Protein 3U55 (pdb70)

CATH classification: 3.30.200.20 (+1 more: 3.30.470.20)

Nearest PDB structures (foldseek):
  4o7n-assembly1_A  TM=1.002E+00  e=1.824E-44  Pyrococcus horikoshii OT3
  2yzl-assembly1_A  TM=9.821E-01  e=1.128E-28  Methanocaldococcus jannaschii
  3nua-assembly1_A  TM=9.705E-01  e=1.790E-28  Clostridium perfringens ATCC 13124
  3kre-assembly1_A  TM=9.666E-01  e=5.392E-27  Ehrlichia chaffeensis str. Arkansas
  2gqs-assembly1_B  TM=9.702E-01  e=1.614E-26  Escherichia coli

Structure (mmCIF, N/CA/C/O backbone):
data_3U55
#
_entry.id   3U55
#
_cell.length_a   44.100
_cell.length_b   155.390
_cell.length_c   78.350
_cell.angle_alpha   90.00
_cell.angle_beta   90.00
_cell.angle_gamma   90.0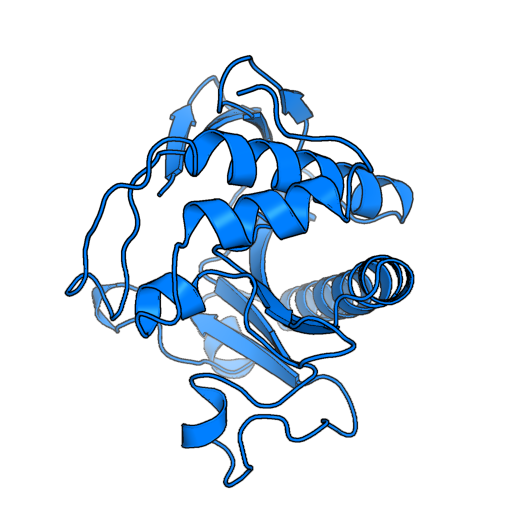0
#
_symmetry.space_group_name_H-M   'C 2 2 21'
#
loop_
_entity.id
_entity.type
_entity.pdbx_description
1 polymer 'Phosphoribosylaminoimidazole-succinocarboxamide synthase'
2 non-polymer 'SULFATE ION'
3 non-polymer 'ACETATE ION'
4 water water
#
loop_
_atom_site.group_PDB
_atom_site.id
_atom_site.type_symbol
_atom_site.label_atom_id
_atom_site.label_alt_id
_atom_site.label_comp_id
_atom_site.label_asym_id
_atom_site.label_entity_id
_atom_site.label_seq_id
_atom_site.pdbx_PDB_ins_code
_atom_site.Cartn_x
_atom_site.Cartn_y
_atom_site.Cartn_z
_atom_site.occupancy
_atom_site.B_iso_or_equiv
_atom_site.auth_seq_id
_atom_site.auth_comp_id
_atom_site.auth_asym_id
_atom_site.auth_atom_id
_atom_site.pdbx_PDB_model_num
ATOM 1 N N . ALA A 1 12 ? 1.961 -10.615 -4.568 1.00 40.83 12 ALA A N 1
ATOM 2 C CA . ALA A 1 12 ? 3.128 -11.431 -5.033 1.00 39.69 12 ALA A CA 1
ATOM 3 C C . ALA A 1 12 ? 2.734 -12.517 -6.039 1.00 38.70 12 ALA A C 1
ATOM 4 O O . ALA A 1 12 ? 3.540 -12.895 -6.898 1.00 37.54 12 ALA A O 1
ATOM 6 N N . LYS A 1 13 ? 1.505 -13.023 -5.918 1.00 37.67 13 LYS A N 1
ATOM 7 C CA . LYS A 1 13 ? 0.996 -14.090 -6.788 1.00 37.14 13 LYS A CA 1
ATOM 8 C C . LYS A 1 13 ? -0.477 -13.900 -7.151 1.00 37.66 13 LYS A C 1
ATOM 9 O O . LYS A 1 13 ? -1.256 -13.362 -6.362 1.00 38.00 13 LYS A O 1
ATOM 15 N N . LYS A 1 14 ? -0.845 -14.358 -8.346 1.00 38.21 14 LYS A N 1
ATOM 16 C CA . LYS A 1 14 ? -2.231 -14.328 -8.810 1.00 39.46 14 LYS A CA 1
ATOM 17 C C . LYS A 1 14 ? -2.694 -15.720 -9.251 1.00 39.77 14 LYS A C 1
ATOM 18 O O . LYS A 1 14 ? -1.944 -16.454 -9.897 1.00 38.77 14 LYS A O 1
ATOM 20 N N . MET A 1 15 ? -3.929 -16.074 -8.895 1.00 40.73 15 MET A N 1
ATOM 21 C CA . MET A 1 15 ? -4.513 -17.363 -9.274 1.00 41.72 15 MET A CA 1
ATOM 22 C C . MET A 1 15 ? -5.579 -17.173 -10.352 1.00 42.46 15 MET A C 1
ATOM 23 O O . MET A 1 15 ? -6.497 -16.365 -10.187 1.00 43.35 15 MET A O 1
ATOM 28 N N . ILE A 1 16 ? -5.445 -17.916 -11.449 1.00 43.41 16 ILE A N 1
ATOM 29 C CA . ILE A 1 16 ? -6.370 -17.826 -12.581 1.00 44.43 16 ILE A CA 1
ATOM 30 C C . ILE A 1 16 ? -6.971 -19.190 -12.936 1.00 44.60 16 ILE A C 1
ATOM 31 O O . ILE A 1 16 ? -6.265 -20.064 -13.440 1.00 44.07 16 ILE A O 1
ATOM 32 N N . PRO A 1 17 ? -8.285 -19.366 -12.688 1.00 45.75 17 PRO A N 1
ATOM 33 C CA . PRO A 1 17 ? -8.989 -20.635 -12.909 1.00 45.93 17 PRO A CA 1
ATOM 34 C C . PRO A 1 17 ? -9.010 -21.086 -14.368 1.00 46.56 17 PRO A C 1
ATOM 35 O O . PRO A 1 17 ? -9.294 -20.284 -15.266 1.00 47.17 17 PRO A O 1
ATOM 39 N N . ILE A 1 18 ? -8.698 -22.361 -14.593 1.00 46.05 18 ILE A N 1
ATOM 40 C CA . ILE A 1 18 ? -8.819 -22.978 -15.913 1.00 46.49 18 ILE A CA 1
ATOM 41 C C . ILE A 1 18 ? -10.076 -23.850 -15.943 1.00 47.00 18 ILE A C 1
ATOM 42 O O . ILE A 1 18 ? -10.961 -23.650 -16.781 1.00 47.73 18 ILE A O 1
ATOM 47 N N . ASP A 1 19 ? -10.141 -24.810 -15.021 1.00 46.24 19 ASP A N 1
ATOM 48 C CA . ASP A 1 19 ? -11.322 -25.657 -14.825 1.00 44.89 19 ASP A CA 1
ATOM 49 C C . ASP A 1 19 ? -11.354 -26.219 -13.402 1.00 44.28 19 ASP A C 1
ATOM 50 O O . ASP A 1 19 ? -10.742 -25.653 -12.485 1.00 43.52 19 ASP A O 1
ATOM 55 N N . ASP A 1 20 ? -12.065 -27.330 -13.225 1.00 42.92 20 ASP A N 1
ATOM 56 C CA . ASP A 1 20 ? -12.207 -27.965 -11.917 1.00 41.02 20 ASP A CA 1
ATOM 57 C C . ASP A 1 20 ? -10.952 -28.740 -11.499 1.00 40.01 20 ASP A C 1
ATOM 58 O O . ASP A 1 20 ? -10.788 -29.072 -10.323 1.00 40.15 20 ASP A O 1
ATOM 60 N N . ASP A 1 21 ? -10.075 -29.017 -12.462 1.00 37.08 21 ASP A N 1
ATOM 61 C CA . ASP A 1 21 ? -8.895 -29.848 -12.228 1.00 35.64 21 ASP A CA 1
ATOM 62 C C . ASP A 1 21 ? -7.623 -29.041 -11.990 1.00 33.48 21 ASP A C 1
ATOM 63 O O . ASP A 1 21 ? -6.723 -29.491 -11.277 1.00 30.90 21 ASP A O 1
ATOM 68 N N . LYS A 1 22 ? -7.548 -27.861 -12.600 1.00 31.55 22 LYS A N 1
ATOM 69 C CA . LYS A 1 22 ? -6.317 -27.078 -12.595 1.00 31.04 22 LYS A CA 1
ATOM 70 C C . LYS A 1 22 ? -6.551 -25.577 -12.688 1.00 30.32 22 LYS A C 1
ATOM 71 O O . LYS A 1 22 ? -7.644 -25.114 -13.026 1.00 30.67 22 LYS A O 1
ATOM 77 N N . LEU A 1 23 ? -5.508 -24.819 -12.371 1.00 28.90 23 LEU A N 1
ATOM 78 C CA . LEU A 1 23 ? -5.530 -23.372 -12.524 1.00 27.97 23 LEU A CA 1
ATOM 79 C C . LEU A 1 23 ? -4.124 -22.841 -12.785 1.00 26.47 23 LEU A C 1
ATOM 80 O O . LEU A 1 23 ? -3.146 -23.592 -12.754 1.00 25.64 23 LEU A O 1
ATOM 85 N N . ILE A 1 24 ? -4.040 -21.548 -13.067 1.00 27.36 24 ILE A N 1
ATOM 86 C CA . ILE A 1 24 ? -2.754 -20.897 -13.273 1.00 27.60 24 ILE A CA 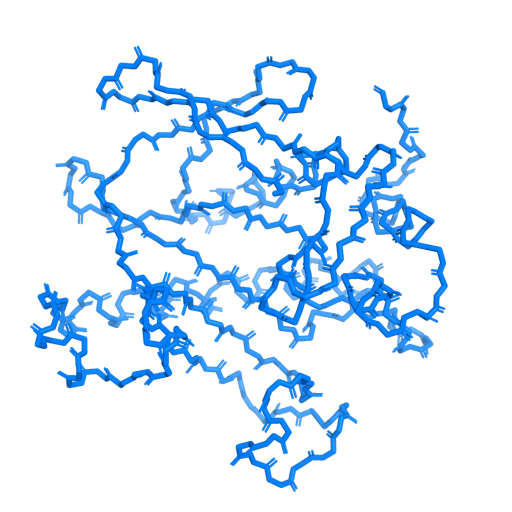1
ATOM 87 C C . ILE A 1 24 ? -2.322 -20.199 -11.995 1.00 26.27 24 ILE A C 1
ATOM 88 O O . ILE A 1 24 ? -3.084 -19.429 -11.409 1.00 28.60 24 ILE A O 1
ATOM 93 N N . MET A 1 25 ? -1.104 -20.489 -11.558 1.00 25.40 25 MET A N 1
ATOM 94 C CA . MET A 1 25 ? -0.479 -19.707 -10.505 1.00 25.37 25 MET A CA 1
ATOM 95 C C . MET A 1 25 ? 0.579 -18.819 -11.146 1.00 24.77 25 MET A C 1
ATOM 96 O O . MET A 1 25 ? 1.544 -19.315 -11.730 1.00 25.14 25 MET A O 1
ATOM 101 N N . GLU A 1 26 ? 0.380 -17.510 -11.030 1.00 25.62 26 GLU A N 1
ATOM 102 C CA . GLU A 1 26 ? 1.233 -16.522 -11.694 1.00 26.46 26 GLU A CA 1
ATOM 103 C C . GLU A 1 26 ? 2.004 -15.698 -10.670 1.00 24.52 26 GLU A C 1
ATOM 104 O O . GLU A 1 26 ? 1.414 -15.135 -9.758 1.00 24.88 26 GLU A O 1
ATOM 110 N N . PHE A 1 27 ? 3.325 -15.641 -10.830 1.00 23.80 27 PHE A N 1
ATOM 111 C CA . PHE A 1 27 ? 4.196 -14.922 -9.901 1.00 22.66 27 PHE A CA 1
ATOM 112 C C . PHE A 1 27 ? 4.431 -13.495 -10.397 1.00 23.33 27 PHE A C 1
ATOM 113 O O . PHE A 1 27 ? 4.791 -13.288 -11.555 1.00 22.10 27 PHE A O 1
ATOM 121 N N . LYS A 1 28 ? 4.236 -12.521 -9.513 1.00 23.42 28 LYS A N 1
ATOM 122 C CA . LYS A 1 28 ? 4.365 -11.108 -9.868 1.00 25.35 28 LYS A CA 1
ATOM 123 C C . LYS A 1 28 ? 5.624 -10.493 -9.261 1.00 26.09 28 LYS A C 1
ATOM 124 O O . LYS A 1 28 ? 6.277 -11.107 -8.415 1.00 25.75 28 LYS A O 1
ATOM 128 N N . ASP A 1 29 ? 5.961 -9.282 -9.698 1.00 26.62 29 ASP A N 1
ATOM 129 C CA . ASP A 1 29 ? 7.152 -8.585 -9.205 1.00 27.86 29 ASP A CA 1
ATOM 130 C C . ASP A 1 29 ? 6.904 -7.809 -7.910 1.00 26.46 29 ASP A C 1
ATOM 131 O O . ASP A 1 29 ? 7.843 -7.266 -7.320 1.00 26.23 29 ASP A O 1
ATOM 136 N N . ASP A 1 30 ? 5.646 -7.774 -7.472 1.00 26.37 30 ASP A N 1
ATOM 137 C CA . ASP A 1 30 ? 5.246 -7.073 -6.246 1.00 28.20 30 ASP A CA 1
ATOM 138 C C . ASP A 1 30 ? 5.789 -7.741 -4.990 1.00 28.40 30 ASP A C 1
ATOM 139 O O . ASP A 1 30 ? 5.796 -8.971 -4.880 1.00 27.47 30 ASP A O 1
ATOM 144 N N . ALA A 1 31 ? 6.231 -6.915 -4.045 1.00 27.97 31 ALA A N 1
ATOM 145 C CA . ALA A 1 31 ? 6.655 -7.387 -2.735 1.00 28.51 31 ALA A CA 1
ATOM 146 C C . ALA A 1 31 ? 5.935 -6.624 -1.632 1.00 28.19 31 ALA A C 1
ATOM 147 O O . ALA A 1 31 ? 5.801 -5.397 -1.695 1.00 28.24 31 ALA A O 1
ATOM 149 N N . THR A 1 32 ? 5.456 -7.363 -0.632 1.00 28.44 32 THR A N 1
ATOM 150 C CA A THR A 1 32 ? 4.790 -6.768 0.528 0.50 28.52 32 THR A CA 1
ATOM 151 C CA B THR A 1 32 ? 4.789 -6.768 0.518 0.50 28.53 32 THR A CA 1
ATOM 152 C C . THR A 1 32 ? 5.428 -7.276 1.808 1.00 29.39 32 THR A C 1
ATOM 153 O O . THR A 1 32 ? 5.884 -8.414 1.872 1.00 28.62 32 THR A O 1
ATOM 160 N N . ALA A 1 33 ? 5.460 -6.425 2.829 1.00 29.37 33 ALA A N 1
ATOM 161 C CA . ALA A 1 33 ? 5.996 -6.812 4.125 1.00 31.32 33 ALA A CA 1
ATOM 162 C C . ALA A 1 33 ? 5.244 -6.108 5.239 1.00 32.76 33 ALA A C 1
ATOM 163 O O . ALA A 1 33 ? 4.502 -5.155 4.991 1.00 32.26 33 ALA A O 1
ATOM 165 N N . PHE A 1 34 ? 5.443 -6.596 6.461 1.00 35.51 34 PHE A N 1
ATOM 166 C CA . PHE A 1 34 ? 4.868 -6.008 7.671 1.00 38.59 34 PHE A CA 1
ATOM 167 C C . PHE A 1 34 ? 3.373 -5.719 7.529 1.00 40.70 34 PHE A C 1
ATOM 168 O O . PHE A 1 34 ? 2.924 -4.584 7.718 1.00 41.92 34 PHE A O 1
ATOM 176 N N . ASP A 1 35 ? 2.624 -6.762 7.176 1.00 43.86 35 ASP A N 1
ATOM 177 C CA . ASP A 1 35 ? 1.166 -6.708 7.053 1.00 45.73 35 ASP A CA 1
ATOM 178 C C . ASP A 1 35 ? 0.689 -5.622 6.077 1.00 46.10 35 ASP A C 1
ATOM 179 O O . ASP A 1 35 ? -0.251 -4.876 6.371 1.00 47.41 35 ASP A O 1
ATOM 184 N N . GLY A 1 36 ? 1.353 -5.533 4.925 1.00 45.07 36 GLY A N 1
ATOM 185 C CA . GLY A 1 36 ? 0.941 -4.623 3.856 1.00 44.17 36 GLY A CA 1
ATOM 186 C C . GLY A 1 36 ? 1.482 -3.205 3.912 1.00 42.99 36 GLY A C 1
ATOM 187 O O . GLY A 1 36 ? 1.324 -2.442 2.954 1.00 43.41 36 GLY A O 1
ATOM 188 N N . THR A 1 37 ? 2.122 -2.847 5.023 1.00 41.43 37 THR A N 1
ATOM 189 C CA . THR A 1 37 ? 2.597 -1.475 5.229 1.00 39.69 37 THR A CA 1
ATOM 190 C C . THR A 1 37 ? 3.822 -1.121 4.382 1.00 37.99 37 THR A C 1
ATOM 191 O O . THR A 1 37 ? 4.020 0.047 4.035 1.00 39.47 37 THR A O 1
ATOM 195 N N . LYS A 1 38 ? 4.641 -2.123 4.061 1.00 34.93 38 LYS A N 1
ATOM 196 C CA . LYS A 1 38 ? 5.806 -1.922 3.199 1.00 31.75 38 LYS A CA 1
ATOM 197 C C . LYS A 1 38 ? 5.576 -2.562 1.833 1.00 30.14 38 LYS A C 1
ATOM 198 O O . LYS A 1 38 ? 5.282 -3.753 1.741 1.00 29.99 38 LYS A O 1
ATOM 204 N N . LYS A 1 39 ? 5.706 -1.762 0.777 1.00 28.93 39 LYS A N 1
ATOM 205 C CA . LYS A 1 39 ? 5.464 -2.227 -0.589 1.00 28.82 39 LYS A CA 1
ATOM 206 C C . LYS A 1 39 ? 6.543 -1.743 -1.546 1.00 28.36 39 LYS A C 1
ATOM 207 O O . LYS A 1 39 ? 7.047 -0.624 -1.418 1.00 29.53 39 LYS A O 1
ATOM 213 N N . ALA A 1 40 ? 6.886 -2.599 -2.504 1.00 26.70 40 ALA A N 1
ATOM 214 C CA . ALA A 1 40 ? 7.808 -2.261 -3.589 1.00 27.98 40 ALA A CA 1
ATOM 215 C C . ALA A 1 40 ? 7.672 -3.273 -4.725 1.00 27.31 40 ALA A C 1
ATOM 216 O O . ALA A 1 40 ? 7.120 -4.361 -4.535 1.00 29.13 40 ALA A O 1
ATOM 218 N N . ARG A 1 41 ? 8.168 -2.905 -5.902 1.00 27.78 41 ARG A N 1
ATOM 219 C CA . ARG A 1 41 ? 8.201 -3.805 -7.052 1.00 27.87 41 ARG A CA 1
ATOM 220 C C . ARG A 1 41 ? 9.641 -4.076 -7.459 1.00 28.08 41 ARG A C 1
ATOM 221 O O . ARG A 1 41 ? 10.436 -3.144 -7.615 1.00 27.36 41 ARG A O 1
ATOM 229 N N . PHE A 1 42 ? 9.973 -5.352 -7.635 1.00 26.25 42 PHE A N 1
ATOM 230 C CA . PHE A 1 42 ? 11.331 -5.747 -7.997 1.00 26.30 42 PHE A CA 1
ATOM 231 C C . PHE A 1 42 ? 11.335 -6.480 -9.328 1.00 26.35 42 PHE A C 1
ATOM 232 O O . PHE A 1 42 ? 10.828 -7.602 -9.430 1.00 23.12 42 PHE A O 1
ATOM 240 N N . LYS A 1 43 ? 11.907 -5.835 -10.345 1.00 26.42 43 LYS A N 1
ATOM 241 C CA . LYS A 1 43 ? 11.879 -6.358 -11.709 1.00 27.22 43 LYS A CA 1
ATOM 242 C C . LYS A 1 43 ? 12.608 -7.694 -11.809 1.00 25.77 43 LYS A C 1
ATOM 243 O O . LYS A 1 43 ? 13.814 -7.780 -11.554 1.00 24.52 43 LYS A O 1
ATOM 249 N N . GLY A 1 44 ? 11.858 -8.727 -12.176 1.00 25.16 44 GLY A N 1
ATOM 250 C CA . GLY A 1 44 ? 12.399 -10.074 -12.309 1.00 24.06 44 GLY A CA 1
ATOM 251 C C . GLY A 1 44 ? 12.148 -10.993 -11.123 1.00 22.61 44 GLY A C 1
ATOM 252 O O . GLY A 1 44 ? 12.446 -12.187 -11.199 1.00 22.48 44 GLY A O 1
ATOM 253 N N . LYS A 1 45 ? 11.607 -10.457 -10.028 1.00 23.03 45 LYS A N 1
ATOM 254 C CA . LYS A 1 45 ? 11.349 -11.275 -8.836 1.00 22.31 45 LYS A CA 1
ATOM 255 C C . LYS A 1 45 ? 10.363 -12.409 -9.131 1.00 22.13 45 LYS A C 1
ATOM 256 O O . LYS A 1 45 ? 10.564 -13.546 -8.693 1.00 20.89 45 LYS A O 1
ATOM 262 N N . GLY A 1 46 ? 9.306 -12.087 -9.873 1.00 20.69 46 GLY A N 1
ATOM 263 C CA . GLY A 1 46 ? 8.309 -13.078 -10.284 1.00 21.60 46 GLY A CA 1
ATOM 264 C C . GLY A 1 46 ? 8.928 -14.268 -10.990 1.00 22.44 46 GLY A C 1
ATOM 265 O O . GLY A 1 46 ? 8.637 -15.422 -10.652 1.00 23.02 46 GLY A O 1
ATOM 266 N N . TRP A 1 47 ? 9.795 -13.985 -11.962 1.00 21.41 47 TRP A N 1
ATOM 267 C CA . TRP A 1 47 ? 10.476 -15.026 -12.727 1.00 21.53 47 TRP A CA 1
ATOM 268 C C . TRP A 1 47 ? 11.317 -15.925 -11.827 1.00 21.23 47 TRP A C 1
ATOM 269 O O . TRP A 1 47 ? 11.220 -17.150 -11.905 1.00 20.22 47 TRP A O 1
ATOM 280 N N . LEU A 1 48 ? 12.121 -15.310 -10.963 1.00 20.65 48 LEU A N 1
ATOM 281 C CA . LEU A 1 48 ? 12.960 -16.050 -10.024 1.00 20.78 48 LEU A CA 1
ATOM 282 C C . LEU A 1 48 ? 12.150 -16.937 -9.081 1.00 19.98 48 LEU A C 1
ATOM 283 O O . LEU A 1 48 ? 12.457 -18.120 -8.930 1.00 20.87 48 LEU A O 1
ATOM 288 N N . ASN A 1 49 ? 11.117 -16.374 -8.461 1.00 20.29 49 ASN A N 1
ATOM 289 C CA . ASN A 1 49 ? 10.266 -17.148 -7.550 1.00 19.37 49 ASN A CA 1
ATOM 290 C C . ASN A 1 49 ? 9.542 -18.303 -8.247 1.00 20.11 49 ASN A C 1
ATOM 291 O O . ASN A 1 49 ? 9.429 -19.398 -7.682 1.00 20.28 49 ASN A O 1
ATOM 296 N N . ALA A 1 50 ? 9.079 -18.064 -9.475 1.00 20.04 50 ALA A N 1
ATOM 297 C CA . ALA A 1 50 ? 8.447 -19.112 -10.281 1.00 19.85 50 ALA A CA 1
ATOM 298 C C . ALA A 1 50 ? 9.427 -20.252 -10.575 1.00 20.33 50 ALA A C 1
ATOM 299 O O . ALA A 1 50 ? 9.108 -21.424 -10.343 1.00 17.02 50 ALA A O 1
ATOM 301 N N . GLN A 1 51 ? 10.615 -19.894 -11.065 1.00 19.35 51 GLN A N 1
ATOM 302 C CA . GLN A 1 51 ? 11.649 -20.862 -11.436 1.00 20.40 51 GLN A CA 1
ATOM 303 C C . GLN A 1 51 ? 12.120 -21.683 -10.238 1.00 19.25 51 GLN A C 1
ATOM 304 O O . GLN A 1 51 ? 12.265 -22.909 -10.329 1.00 17.73 51 GLN A O 1
ATOM 310 N N . LEU A 1 52 ? 12.357 -21.001 -9.122 1.00 17.31 52 LEU A N 1
ATOM 311 C CA . LEU A 1 52 ? 12.792 -21.676 -7.899 1.00 17.19 52 LEU A CA 1
ATOM 312 C C . LEU A 1 52 ? 11.706 -22.590 -7.314 1.00 15.62 52 LEU A C 1
ATOM 313 O O . LEU A 1 52 ? 12.010 -23.674 -6.805 1.00 17.23 52 LEU A O 1
ATOM 318 N N . SER A 1 53 ? 10.447 -22.170 -7.411 1.00 15.66 53 SER A N 1
ATOM 319 C CA . SER A 1 53 ? 9.333 -23.014 -6.972 1.00 16.12 53 SER A CA 1
ATOM 320 C C . SER A 1 53 ? 9.310 -24.318 -7.764 1.00 15.61 53 SER A C 1
ATOM 321 O O . SER A 1 53 ? 9.200 -25.399 -7.190 1.00 16.80 53 SER A O 1
ATOM 324 N N . VAL A 1 54 ? 9.432 -24.202 -9.085 1.00 15.90 54 VAL A N 1
ATOM 325 C CA . VAL A 1 54 ? 9.479 -25.363 -9.976 1.00 16.84 54 VAL A CA 1
ATOM 326 C C . VAL A 1 54 ? 10.604 -26.312 -9.571 1.00 16.89 54 VAL A C 1
ATOM 327 O O . VAL A 1 54 ? 10.381 -27.518 -9.426 1.00 17.42 54 VAL A O 1
ATOM 331 N N . ILE A 1 55 ? 11.801 -25.762 -9.371 1.00 16.72 55 ILE A N 1
ATOM 332 C CA . ILE A 1 55 ? 12.948 -26.560 -8.948 1.00 15.93 55 ILE A CA 1
ATOM 333 C C . ILE A 1 55 ? 12.641 -27.333 -7.654 1.00 15.83 55 ILE A C 1
ATOM 334 O O . ILE A 1 55 ? 12.852 -28.547 -7.583 1.00 13.72 55 ILE A O 1
ATOM 339 N N . PHE A 1 56 ? 12.142 -26.625 -6.640 1.00 14.79 56 PHE A N 1
ATOM 340 C CA . PHE A 1 56 ? 11.835 -27.253 -5.356 1.00 14.89 56 PHE A CA 1
ATOM 341 C C . PHE A 1 56 ? 10.699 -28.271 -5.446 1.00 14.88 56 PHE A C 1
ATOM 342 O O . PHE A 1 56 ? 10.812 -29.353 -4.877 1.00 15.25 56 PHE A O 1
ATOM 350 N N . PHE A 1 57 ? 9.618 -27.936 -6.153 1.00 16.23 57 PHE A N 1
ATOM 351 C CA . PHE A 1 57 ? 8.503 -28.884 -6.342 1.00 16.38 57 PHE A CA 1
ATOM 352 C C . PHE A 1 57 ? 8.961 -30.180 -7.000 1.00 17.35 57 PHE A C 1
ATOM 353 O O . PHE A 1 57 ? 8.569 -31.268 -6.571 1.00 15.45 57 PHE A O 1
ATOM 361 N N . LYS A 1 58 ? 9.777 -30.061 -8.047 1.00 15.52 58 LYS A N 1
ATOM 362 C CA . LYS A 1 58 ? 10.287 -31.238 -8.752 1.00 17.09 58 LYS A CA 1
ATOM 363 C C . LYS A 1 58 ? 11.143 -32.108 -7.836 1.00 17.03 58 LYS A C 1
ATOM 364 O O . LYS A 1 58 ? 10.996 -33.332 -7.827 1.00 15.75 58 LYS A O 1
ATOM 370 N N . LEU A 1 59 ? 12.007 -31.471 -7.043 1.00 16.58 59 LEU A N 1
ATOM 371 C CA . LEU A 1 59 ? 12.836 -32.187 -6.066 1.00 17.23 59 LEU A CA 1
ATOM 372 C C . LEU A 1 59 ? 11.989 -32.953 -5.037 1.00 16.87 59 LEU A C 1
ATOM 373 O O . LEU A 1 59 ? 12.245 -34.130 -4.755 1.00 16.18 59 LEU A O 1
ATOM 378 N N . LEU A 1 60 ? 10.977 -32.287 -4.487 1.00 16.03 60 LEU A N 1
ATOM 379 C CA . LEU A 1 60 ? 10.096 -32.913 -3.494 1.00 15.01 60 LEU A CA 1
ATOM 380 C C . LEU A 1 60 ? 9.291 -34.071 -4.082 1.00 15.28 60 LEU A C 1
ATOM 381 O O . LEU A 1 60 ? 9.117 -35.110 -3.435 1.00 15.62 60 LEU A O 1
ATOM 386 N N . GLU A 1 61 ? 8.828 -33.904 -5.317 1.00 16.50 61 GLU A N 1
ATOM 387 C CA . GLU A 1 61 ? 8.084 -34.963 -6.007 1.00 18.93 61 GLU A CA 1
ATOM 388 C C . GLU A 1 61 ? 8.938 -36.221 -6.186 1.00 19.71 61 GLU A C 1
ATOM 389 O O . GLU A 1 61 ? 8.445 -37.340 -6.022 1.00 20.99 61 GLU A O 1
ATOM 395 N N . GLU A 1 62 ? 10.217 -36.024 -6.501 1.00 20.36 62 GLU A N 1
ATOM 396 C CA . GLU A 1 62 ? 11.177 -37.124 -6.651 1.00 21.40 62 GLU A CA 1
ATOM 397 C C . GLU A 1 62 ? 11.362 -37.876 -5.338 1.00 22.19 62 GLU A C 1
ATOM 398 O O . GLU A 1 62 ? 11.657 -39.072 -5.333 1.00 22.70 62 GLU A O 1
ATOM 404 N N . HIS A 1 63 ? 11.182 -37.159 -4.231 1.00 20.62 63 HIS A N 1
ATOM 405 C CA . HIS A 1 63 ? 11.273 -37.733 -2.895 1.00 19.47 63 HIS A CA 1
ATOM 406 C C . HIS A 1 63 ? 9.914 -38.187 -2.344 1.00 19.41 63 HIS A C 1
ATOM 407 O O . HIS A 1 63 ? 9.785 -38.454 -1.151 1.00 19.20 63 HIS A O 1
ATOM 414 N N . GLY A 1 64 ? 8.906 -38.279 -3.210 1.00 18.15 64 GLY A N 1
ATOM 415 C CA . GLY A 1 64 ? 7.600 -38.819 -2.819 1.00 19.31 64 GLY A CA 1
ATOM 416 C C . GLY A 1 64 ? 6.636 -37.870 -2.118 1.00 19.39 64 GLY A C 1
ATOM 417 O O . GLY A 1 64 ? 5.650 -38.316 -1.521 1.00 19.80 64 GLY A O 1
ATOM 418 N N . ILE A 1 65 ? 6.908 -36.568 -2.193 1.00 16.81 65 ILE A N 1
ATOM 419 C CA . ILE A 1 65 ? 5.990 -35.553 -1.661 1.00 17.62 65 ILE A CA 1
ATOM 420 C C . ILE A 1 65 ? 4.977 -35.172 -2.730 1.00 16.33 65 ILE A C 1
ATOM 421 O O . ILE A 1 65 ? 5.361 -34.788 -3.836 1.00 16.98 65 ILE A O 1
ATOM 426 N N . LYS A 1 66 ? 3.688 -35.281 -2.406 1.00 17.22 66 LYS A N 1
ATOM 427 C CA . LYS A 1 66 ? 2.634 -34.824 -3.310 1.00 17.72 66 LYS A CA 1
ATOM 428 C C . LYS A 1 66 ? 2.542 -33.307 -3.301 1.00 16.77 66 LYS A C 1
ATOM 429 O O . LYS A 1 66 ? 2.326 -32.708 -2.250 1.00 16.91 66 LYS A O 1
ATOM 435 N N . THR A 1 67 ? 2.709 -32.692 -4.472 1.00 16.22 67 THR A N 1
ATOM 436 C CA . THR A 1 67 ? 2.596 -31.239 -4.604 1.00 16.47 67 THR A CA 1
ATOM 437 C C . THR A 1 67 ? 1.570 -30.880 -5.669 1.00 16.73 67 THR A C 1
ATOM 438 O O . THR A 1 67 ? 1.184 -31.729 -6.485 1.00 16.26 67 THR A O 1
ATOM 442 N N . HIS A 1 68 ? 1.141 -29.623 -5.672 1.00 15.05 68 HIS A N 1
ATOM 443 C CA . HIS A 1 68 ? 0.157 -29.171 -6.651 1.00 16.44 68 HIS A CA 1
ATOM 444 C C . HIS A 1 68 ? 0.761 -28.881 -8.036 1.00 18.84 68 HIS A C 1
ATOM 445 O O . HIS A 1 68 ? 0.038 -28.521 -8.962 1.00 19.87 68 HIS A O 1
ATOM 452 N N . PHE A 1 69 ? 2.074 -29.053 -8.174 1.00 19.28 69 PHE A N 1
ATOM 453 C CA . PHE A 1 69 ? 2.753 -28.734 -9.428 1.00 21.42 69 PHE A CA 1
ATOM 454 C C . PHE A 1 69 ? 2.366 -29.686 -10.564 1.00 21.10 69 PHE A C 1
ATOM 455 O O . PHE A 1 69 ? 2.512 -30.899 -10.437 1.00 21.97 69 PHE A O 1
ATOM 463 N N . ILE A 1 70 ? 1.882 -29.121 -11.665 1.00 22.46 70 ILE A N 1
ATOM 464 C CA . ILE A 1 70 ? 1.601 -29.898 -12.882 1.00 23.61 70 ILE A CA 1
ATOM 465 C C . ILE A 1 70 ? 2.608 -29.559 -13.991 1.00 24.12 70 ILE A C 1
ATOM 466 O O . ILE A 1 70 ? 3.268 -30.450 -14.529 1.00 23.63 70 ILE A O 1
ATOM 471 N N . GLY A 1 71 ? 2.727 -28.275 -14.317 1.00 25.37 71 GLY A N 1
ATOM 472 C CA . GLY A 1 71 ? 3.663 -27.836 -15.348 1.00 27.99 71 GLY A CA 1
ATOM 473 C C . GLY A 1 71 ? 3.853 -26.335 -15.438 1.00 29.07 71 GLY A C 1
ATOM 474 O O . GLY A 1 71 ? 3.226 -25.562 -14.702 1.00 28.44 71 GLY A O 1
ATOM 475 N N . VAL A 1 72 ? 4.735 -25.927 -16.349 1.00 30.18 72 VAL A N 1
ATOM 476 C CA . VAL A 1 72 ? 4.965 -24.510 -16.632 1.00 31.39 72 VAL A CA 1
ATOM 477 C C . VAL A 1 72 ? 4.114 -24.059 -17.812 1.00 32.06 72 VAL A C 1
ATOM 478 O O . VAL A 1 72 ? 3.878 -24.828 -18.746 1.00 32.89 72 VAL A O 1
ATOM 482 N N . ALA A 1 73 ? 3.648 -22.817 -17.751 1.00 32.61 73 ALA A N 1
ATOM 483 C CA . ALA A 1 73 ? 2.803 -22.249 -18.792 1.00 33.63 73 ALA A CA 1
ATOM 484 C C . ALA A 1 73 ? 3.443 -20.988 -19.366 1.00 34.00 73 ALA A C 1
ATOM 485 O O . ALA A 1 73 ? 2.745 -20.023 -19.692 1.00 34.25 73 ALA A O 1
ATOM 487 N N . GLY A 1 74 ? 4.772 -21.003 -19.469 1.00 34.52 74 GLY A N 1
ATOM 488 C CA . GLY A 1 74 ? 5.533 -19.882 -20.019 1.00 35.18 74 GLY A CA 1
ATOM 489 C C . GLY A 1 74 ? 5.540 -18.649 -19.135 1.00 35.42 74 GLY A C 1
ATOM 490 O O . GLY A 1 74 ? 4.613 -18.426 -18.350 1.00 36.36 74 GLY A O 1
ATOM 491 N N . GLY A 1 75 ? 6.590 -17.842 -19.267 1.00 34.60 75 GLY A N 1
ATOM 492 C CA . GLY A 1 75 ? 6.755 -16.647 -18.441 1.00 32.19 75 GLY A CA 1
ATOM 493 C C . GLY A 1 75 ? 6.876 -16.991 -16.967 1.00 29.29 75 GLY A C 1
ATOM 494 O O . GLY A 1 75 ? 7.698 -17.824 -16.587 1.00 28.88 75 GLY A O 1
ATOM 495 N N . ASN A 1 76 ? 6.049 -16.345 -16.147 1.00 27.08 76 ASN A N 1
ATOM 496 C CA . ASN A 1 76 ? 6.040 -16.553 -14.699 1.00 26.28 76 ASN A CA 1
ATOM 497 C C . ASN A 1 76 ? 4.823 -17.354 -14.244 1.00 25.88 76 ASN A C 1
ATOM 498 O O . ASN A 1 76 ? 4.357 -17.189 -13.112 1.00 26.90 76 ASN A O 1
ATOM 503 N N . ARG A 1 77 ? 4.319 -18.212 -15.126 1.00 25.44 77 ARG A N 1
ATOM 504 C CA A ARG A 1 77 ? 3.078 -18.954 -14.895 0.50 25.28 77 ARG A CA 1
ATOM 505 C CA B ARG A 1 77 ? 3.094 -18.947 -14.850 0.50 25.52 77 ARG A CA 1
ATOM 506 C C . ARG A 1 77 ? 3.333 -20.440 -14.678 1.00 25.02 77 ARG A C 1
ATOM 507 O O . ARG A 1 77 ? 4.065 -21.073 -15.454 1.00 24.96 77 ARG A O 1
ATOM 522 N N . LEU A 1 78 ? 2.727 -20.989 -13.627 1.00 24.36 78 LEU A N 1
ATOM 523 C CA . LEU A 1 78 ? 2.738 -22.421 -13.374 1.00 23.64 78 LEU A CA 1
ATOM 524 C C . LEU A 1 78 ? 1.313 -22.938 -13.502 1.00 22.79 78 LEU A C 1
ATOM 525 O O . LEU A 1 78 ? 0.362 -22.242 -13.153 1.00 25.08 78 LEU A O 1
ATOM 530 N N . ILE A 1 79 ? 1.174 -24.154 -14.017 1.00 22.65 79 ILE A N 1
ATOM 531 C CA . ILE A 1 79 ? -0.101 -24.855 -13.982 1.00 21.04 79 ILE A CA 1
ATOM 532 C C . ILE A 1 79 ? -0.081 -25.742 -12.747 1.00 19.05 79 ILE A C 1
ATOM 533 O O . ILE A 1 79 ? 0.847 -26.525 -12.556 1.00 18.63 79 ILE A O 1
ATOM 538 N N . VAL A 1 80 ? -1.105 -25.582 -11.915 1.00 19.86 80 VAL A N 1
ATOM 539 C CA . VAL A 1 80 ? -1.196 -26.258 -10.627 1.00 18.62 80 VAL A CA 1
ATOM 540 C C . VAL A 1 80 ? -2.554 -26.943 -10.478 1.00 18.86 80 VAL A C 1
ATOM 541 O O . VAL A 1 80 ? -3.542 -26.530 -11.092 1.00 17.99 80 VAL A O 1
ATOM 545 N N . GLU A 1 81 ? -2.577 -28.005 -9.679 1.00 19.00 81 GLU A N 1
ATOM 546 C CA . GLU A 1 81 ? -3.787 -28.760 -9.380 1.00 18.54 81 GLU A CA 1
ATOM 547 C C . GLU A 1 81 ? -4.719 -27.936 -8.489 1.00 18.85 81 GLU A C 1
ATOM 548 O O . GLU A 1 81 ? -4.266 -27.302 -7.531 1.00 17.21 81 GLU A O 1
ATOM 554 N N . LYS A 1 82 ? -6.012 -27.927 -8.812 1.00 17.67 82 LYS A N 1
ATOM 555 C CA . LYS A 1 82 ? -7.018 -27.334 -7.927 1.00 19.23 82 LYS A CA 1
ATOM 556 C C . LYS A 1 82 ? -7.206 -28.202 -6.680 1.00 18.24 82 LYS A C 1
ATOM 557 O O . LYS A 1 82 ? -7.300 -29.427 -6.777 1.00 17.71 82 LYS A O 1
ATOM 563 N N . LEU A 1 83 ? -7.239 -27.557 -5.516 1.00 17.59 83 LEU A N 1
ATOM 564 C CA . LEU A 1 83 ? -7.388 -28.254 -4.233 1.00 17.76 83 LEU A CA 1
ATOM 565 C C . LEU A 1 83 ? -8.401 -27.549 -3.351 1.00 17.11 83 LEU A C 1
ATOM 566 O O . LEU A 1 83 ? -8.648 -26.357 -3.514 1.00 18.51 83 LEU A O 1
ATOM 571 N N . ASP A 1 84 ? -8.989 -28.295 -2.420 1.00 18.49 84 ASP A N 1
ATOM 572 C CA . ASP A 1 84 ? -9.719 -27.708 -1.310 1.00 17.52 84 ASP A CA 1
ATOM 573 C C . ASP A 1 84 ? -8.666 -27.302 -0.284 1.00 17.00 84 ASP A C 1
ATOM 574 O O . ASP A 1 84 ? -8.090 -28.154 0.396 1.00 13.12 84 ASP A O 1
ATOM 579 N N . MET A 1 85 ? -8.407 -26.002 -0.199 1.00 15.51 85 MET A N 1
ATOM 580 C CA . MET A 1 85 ? -7.288 -25.498 0.590 1.00 14.49 85 MET A CA 1
ATOM 581 C C . MET A 1 85 ? -7.572 -25.494 2.081 1.00 13.70 85 MET A C 1
ATOM 582 O O . MET A 1 85 ? -8.663 -25.134 2.513 1.00 12.76 85 MET A O 1
ATOM 587 N N . TYR A 1 86 ? -6.582 -25.896 2.874 1.00 12.51 86 TYR A N 1
ATOM 588 C CA . TYR A 1 86 ? -6.649 -25.684 4.320 1.00 11.68 86 TYR A CA 1
ATOM 589 C C . TYR A 1 86 ? -6.353 -24.216 4.614 1.00 13.09 86 TYR A C 1
ATOM 590 O O . TYR A 1 86 ? -5.451 -23.636 3.997 1.00 12.53 86 TYR A O 1
ATOM 599 N N . PRO A 1 87 ? -7.087 -23.618 5.574 1.00 13.34 87 PRO A N 1
ATOM 600 C CA . PRO A 1 87 ? -6.836 -22.231 5.958 1.00 13.57 87 PRO A CA 1
ATOM 601 C C . PRO A 1 87 ? -5.633 -22.142 6.906 1.00 13.17 87 PRO A C 1
ATOM 602 O O . PRO A 1 87 ? -5.744 -21.579 7.994 1.00 14.23 87 PRO A O 1
ATOM 606 N N . LEU A 1 88 ? -4.501 -22.704 6.481 1.00 11.71 88 LEU A N 1
ATOM 607 C CA . LEU A 1 88 ? -3.305 -22.780 7.321 1.00 11.83 88 LEU A CA 1
ATOM 608 C C . LEU A 1 88 ? -2.067 -22.247 6.634 1.00 11.12 88 LEU A C 1
ATOM 609 O O . LEU A 1 88 ? -1.909 -22.381 5.422 1.00 11.41 88 LEU A O 1
ATOM 614 N N . GLU A 1 89 ? -1.186 -21.651 7.435 1.00 11.01 89 GLU A N 1
ATOM 615 C CA . GLU A 1 89 ? 0.206 -21.478 7.058 1.00 12.18 89 GLU A CA 1
ATOM 616 C C . GLU A 1 89 ? 1.020 -22.334 8.027 1.00 12.15 89 GLU A C 1
ATOM 617 O O . GLU A 1 89 ? 0.867 -22.218 9.240 1.00 12.61 89 GLU A O 1
ATOM 623 N N . VAL A 1 90 ? 1.841 -23.222 7.479 1.00 10.25 90 VAL A N 1
ATOM 624 C CA . VAL A 1 90 ? 2.604 -24.172 8.290 1.00 9.68 90 VAL A CA 1
ATOM 625 C C . VAL A 1 90 ? 4.061 -23.755 8.218 1.00 9.97 90 VAL A C 1
ATOM 626 O O . VAL A 1 90 ? 4.665 -23.763 7.145 1.00 13.11 90 VAL A O 1
ATOM 630 N N . VAL A 1 91 ? 4.612 -23.366 9.361 1.00 10.58 91 VAL A N 1
ATOM 631 C CA . VAL A 1 91 ? 5.977 -22.852 9.401 1.00 10.58 91 VAL A CA 1
ATOM 632 C C . VAL A 1 91 ? 6.914 -23.864 10.083 1.00 11.53 91 VAL A C 1
ATOM 633 O O . VAL A 1 91 ? 6.658 -24.285 11.211 1.00 12.79 91 VAL A O 1
ATOM 637 N N . VAL A 1 92 ? 7.985 -24.251 9.394 1.00 10.26 92 VAL A N 1
ATOM 638 C CA . VAL A 1 92 ? 9.006 -25.128 9.977 1.00 9.99 92 VAL A CA 1
ATOM 639 C C . VAL A 1 92 ? 10.255 -24.294 10.231 1.00 9.33 92 VAL A C 1
ATOM 640 O O . VAL A 1 92 ? 10.682 -23.558 9.357 1.00 10.13 92 VAL A O 1
ATOM 644 N N . ARG A 1 93 ? 10.835 -24.415 11.424 1.00 11.86 93 ARG A N 1
ATOM 645 C CA . ARG A 1 93 ? 11.975 -23.574 11.810 1.00 11.09 93 ARG A CA 1
ATOM 646 C C . ARG A 1 93 ? 13.127 -24.434 12.350 1.00 11.52 93 ARG A C 1
ATOM 647 O O . ARG A 1 93 ? 12.935 -25.262 13.246 1.00 9.58 93 ARG A O 1
ATOM 655 N N . ASN A 1 94 ? 14.313 -24.226 11.775 1.00 11.15 94 ASN A N 1
ATOM 656 C CA . ASN A 1 94 ? 15.543 -24.922 12.158 1.00 11.14 94 ASN A CA 1
ATOM 657 C C . ASN A 1 94 ? 16.482 -24.020 12.956 1.00 13.04 94 ASN A C 1
ATOM 658 O O . ASN A 1 94 ? 17.237 -24.485 13.827 1.00 12.38 94 ASN A O 1
ATOM 663 N N . VAL A 1 95 ? 16.434 -22.732 12.634 1.00 11.52 95 VAL A N 1
ATOM 664 C CA . VAL A 1 95 ? 17.276 -21.715 13.251 1.00 13.34 95 VAL A CA 1
ATOM 665 C C . VAL A 1 95 ? 16.357 -20.593 13.715 1.00 14.18 95 VAL A C 1
ATOM 666 O O . VAL A 1 95 ? 15.371 -20.280 13.034 1.00 13.27 95 VAL A O 1
ATOM 670 N N . VAL A 1 96 ? 16.654 -20.002 14.874 1.00 13.94 96 VAL A N 1
ATOM 671 C CA . VAL A 1 96 ? 15.816 -18.918 15.412 1.00 15.08 96 VAL A CA 1
ATOM 672 C C . VAL A 1 96 ? 15.943 -17.643 14.566 1.00 15.41 96 VAL A C 1
ATOM 673 O O . VAL A 1 96 ? 17.045 -17.141 14.312 1.00 15.45 96 VAL A O 1
ATOM 677 N N . ALA A 1 97 ? 14.792 -17.145 14.120 1.00 15.85 97 ALA A N 1
ATOM 678 C CA . ALA A 1 97 ? 14.702 -15.924 13.326 1.00 15.20 97 ALA A CA 1
ATOM 679 C C . ALA A 1 97 ? 13.256 -15.452 13.358 1.00 15.41 97 ALA A C 1
ATOM 680 O O . ALA A 1 97 ? 12.373 -16.185 13.805 1.00 14.30 97 ALA A O 1
ATOM 682 N N . GLY A 1 98 ? 13.022 -14.225 12.896 1.00 18.11 98 GLY A N 1
ATOM 683 C CA . GLY A 1 98 ? 11.670 -13.690 12.745 1.00 17.76 98 GLY A CA 1
ATOM 684 C C . GLY A 1 98 ? 10.838 -13.681 14.012 1.00 18.39 98 GLY A C 1
ATOM 685 O O . GLY A 1 98 ? 11.335 -13.336 15.089 1.00 19.12 98 GLY A O 1
ATOM 686 N N . SER A 1 99 ? 9.572 -14.083 13.879 1.00 18.62 99 SER A N 1
ATOM 687 C CA . SER A 1 99 ? 8.596 -14.005 14.978 1.00 18.31 99 SER A CA 1
ATOM 688 C C . SER A 1 99 ? 8.919 -14.922 16.160 1.00 16.71 99 SER A C 1
ATOM 689 O O . SER A 1 99 ? 8.440 -14.698 17.269 1.00 16.47 99 SER A O 1
ATOM 692 N N . LEU A 1 100 ? 9.731 -15.950 15.927 1.00 15.02 100 LEU A N 1
ATOM 693 C CA . LEU A 1 100 ? 10.085 -16.883 16.997 1.00 15.17 100 LEU A CA 1
ATOM 694 C C . LEU A 1 100 ? 10.802 -16.184 18.154 1.00 15.54 100 LEU A C 1
ATOM 695 O O . LEU A 1 100 ? 10.655 -16.583 19.312 1.00 16.42 100 LEU A O 1
ATOM 700 N N . LYS A 1 101 ? 11.568 -15.142 17.833 1.00 16.09 101 LYS A N 1
ATOM 701 C CA . LYS A 1 101 ? 12.282 -14.347 18.841 1.00 18.40 101 LYS A CA 1
ATOM 702 C C . LYS A 1 101 ? 11.348 -13.668 19.844 1.00 20.18 101 LYS A C 1
ATOM 703 O O . LYS A 1 101 ? 11.780 -13.270 20.923 1.00 21.48 101 LYS A O 1
ATOM 709 N N . LYS A 1 102 ? 10.075 -13.529 19.476 1.00 20.22 102 LYS A N 1
ATOM 710 C CA . LYS A 1 102 ? 9.070 -12.933 20.351 1.00 22.63 102 LYS A CA 1
ATOM 711 C C . LYS A 1 102 ? 8.270 -13.999 21.103 1.00 22.44 102 LYS A C 1
ATOM 712 O O . LYS A 1 102 ? 7.384 -13.682 21.898 1.00 24.75 102 LYS A O 1
ATOM 716 N N . ARG A 1 103 ? 8.593 -15.265 20.862 1.00 21.41 103 ARG A N 1
ATOM 717 C CA . ARG A 1 103 ? 7.895 -16.360 21.515 1.00 20.76 103 ARG A CA 1
ATOM 718 C C . ARG A 1 103 ? 8.787 -17.139 22.477 1.00 20.36 103 ARG A C 1
ATOM 719 O O . ARG A 1 103 ? 8.326 -17.575 23.530 1.00 21.84 103 ARG A O 1
ATOM 727 N N . LEU A 1 104 ? 10.054 -17.310 22.097 1.00 19.13 104 LEU A N 1
ATOM 728 C CA . LEU A 1 104 ? 11.069 -17.954 22.926 1.00 17.99 104 LEU A CA 1
ATOM 729 C C . LEU A 1 104 ? 12.252 -16.997 23.086 1.00 19.74 104 LEU A C 1
ATOM 730 O O . LEU A 1 104 ? 12.659 -16.363 22.111 1.00 19.26 104 LEU A O 1
ATOM 735 N N . PRO A 1 105 ? 12.813 -16.901 24.309 1.00 20.40 105 PRO A N 1
ATOM 736 C CA . PRO A 1 105 ? 13.846 -15.899 24.579 1.00 21.61 105 PRO A CA 1
ATOM 737 C C . PRO A 1 105 ? 15.200 -16.367 24.047 1.00 21.49 105 PRO A C 1
ATOM 738 O O . PRO A 1 105 ? 16.148 -16.573 24.814 1.00 22.03 105 PRO A O 1
ATOM 742 N N . LEU A 1 106 ? 15.275 -16.539 22.734 1.00 20.57 106 LEU A N 1
ATOM 743 C CA . LEU A 1 106 ? 16.473 -17.074 22.107 1.00 19.66 106 LEU A CA 1
ATOM 744 C C . LEU A 1 106 ? 16.980 -16.097 21.067 1.00 18.61 106 LEU A C 1
ATOM 745 O O . LEU A 1 106 ? 16.183 -15.407 20.433 1.00 19.24 106 LEU A O 1
ATOM 750 N N . PRO A 1 107 ? 18.312 -16.030 20.881 1.00 18.86 107 PRO A N 1
ATOM 751 C CA . PRO A 1 107 ? 18.829 -15.056 19.921 1.00 18.08 107 PRO A CA 1
ATOM 752 C C . PRO A 1 107 ? 18.667 -15.489 18.469 1.00 17.69 107 PRO A C 1
ATOM 753 O O . PRO A 1 107 ? 18.658 -16.682 18.176 1.00 15.50 107 PRO A O 1
ATOM 757 N N . GLU A 1 108 ? 18.543 -14.511 17.573 1.00 18.11 108 GLU A N 1
ATOM 758 C CA . GLU A 1 108 ? 18.642 -14.751 16.135 1.00 19.69 108 GLU A CA 1
ATOM 759 C C . GLU A 1 108 ? 19.878 -15.605 15.849 1.00 19.49 108 GLU A C 1
ATOM 760 O O . GLU A 1 108 ? 20.983 -15.278 16.297 1.00 19.34 108 GLU A O 1
ATOM 766 N N . GLY A 1 109 ? 19.701 -16.702 15.119 1.00 16.07 109 GLY A N 1
ATOM 767 C CA . GLY A 1 109 ? 20.833 -17.578 14.816 1.00 15.97 109 GLY A CA 1
ATOM 768 C C . GLY A 1 109 ? 20.967 -18.775 15.738 1.00 15.35 109 GLY A C 1
ATOM 769 O O . GLY A 1 109 ? 21.769 -19.672 15.475 1.00 15.29 109 GLY A O 1
ATOM 770 N N . TYR A 1 110 ? 20.200 -18.791 16.825 1.00 13.87 110 TYR A N 1
ATOM 771 C CA . TYR A 1 110 ? 20.196 -19.939 17.737 1.00 15.40 110 TYR A CA 1
ATOM 772 C C . TYR A 1 110 ? 19.805 -21.193 16.961 1.00 16.43 110 TYR A C 1
ATOM 773 O O . TYR A 1 110 ? 18.800 -21.206 16.240 1.00 13.68 110 TYR A O 1
ATOM 782 N N . GLU A 1 111 ? 20.634 -22.225 17.095 1.00 17.71 111 GLU A N 1
ATOM 783 C CA . GLU A 1 111 ? 20.410 -23.520 16.462 1.00 19.02 111 GLU A CA 1
ATOM 784 C C . GLU A 1 111 ? 19.453 -24.340 17.308 1.00 18.11 111 GLU A C 1
ATOM 785 O O . GLU A 1 111 ? 19.764 -24.690 18.450 1.00 18.54 111 GLU A O 1
ATOM 791 N N . LEU A 1 112 ? 18.281 -24.643 16.752 1.00 17.58 112 LEU A N 1
ATOM 792 C CA . LEU A 1 112 ? 17.293 -25.435 17.471 1.00 17.43 112 LEU A CA 1
ATOM 793 C C . LEU A 1 112 ? 17.731 -26.903 17.617 1.00 18.55 112 LEU A C 1
ATOM 794 O O . LEU A 1 112 ? 18.302 -27.472 16.685 1.00 20.27 112 LEU A O 1
ATOM 799 N N . PRO A 1 113 ? 17.476 -27.512 18.795 1.00 19.46 113 PRO A N 1
ATOM 800 C CA . PRO A 1 113 ? 17.863 -28.912 19.020 1.00 20.37 113 PRO A CA 1
ATOM 801 C C . PRO A 1 113 ? 17.085 -29.876 18.116 1.00 21.46 113 PRO A C 1
ATOM 802 O O . PRO A 1 113 ? 17.562 -30.973 17.821 1.00 21.80 113 PRO A O 1
ATOM 806 N N . GLU A 1 114 ? 15.897 -29.447 17.689 1.00 18.78 114 GLU A N 1
ATOM 807 C CA . GLU A 1 114 ? 15.099 -30.139 16.684 1.00 18.08 114 GLU A CA 1
ATOM 808 C C . GLU A 1 114 ? 14.145 -29.125 16.045 1.00 16.61 114 GLU A C 1
ATOM 809 O O . GLU A 1 114 ? 13.894 -28.064 16.625 1.00 17.25 114 GLU A O 1
ATOM 815 N N . PRO A 1 115 ? 13.616 -29.437 14.849 1.00 15.83 115 PRO A N 1
ATOM 816 C CA . PRO A 1 115 ? 12.759 -28.453 14.182 1.00 14.43 115 PRO A CA 1
ATOM 817 C C . PRO A 1 115 ? 11.500 -28.099 14.986 1.00 14.46 115 PRO A C 1
ATOM 818 O O . PRO A 1 115 ? 10.936 -28.955 15.676 1.00 14.83 115 PRO A O 1
ATOM 822 N N . ILE A 1 116 ? 11.085 -26.835 14.904 1.00 13.64 116 ILE A N 1
ATOM 823 C CA . ILE A 1 116 ? 9.798 -26.391 15.454 1.00 10.88 116 ILE A CA 1
ATOM 824 C C . ILE A 1 116 ? 8.789 -26.309 14.302 1.00 10.05 116 ILE A C 1
ATOM 825 O O . ILE A 1 116 ? 9.119 -25.825 13.223 1.00 9.58 116 ILE A O 1
ATOM 830 N N . VAL A 1 117 ? 7.572 -26.791 14.525 1.00 8.78 117 VAL A N 1
ATOM 831 C CA . VAL A 1 117 ? 6.494 -26.610 13.536 1.00 9.57 117 VAL A CA 1
ATOM 832 C C . VAL A 1 117 ? 5.415 -25.753 14.179 1.00 9.63 117 VAL A C 1
ATOM 833 O O . VAL A 1 117 ? 4.977 -26.034 15.300 1.00 9.38 117 VAL A O 1
ATOM 837 N N . GLU A 1 118 ? 5.020 -24.690 13.480 1.00 10.52 118 GLU A N 1
ATOM 838 C CA . GLU A 1 118 ? 3.985 -23.785 13.962 1.00 10.52 118 GLU A CA 1
ATOM 839 C C . GLU A 1 118 ? 2.846 -23.755 12.965 1.00 10.12 118 GLU A C 1
ATOM 840 O O . GLU A 1 118 ? 3.070 -23.754 11.749 1.00 10.45 118 GLU A O 1
ATOM 846 N N . LEU A 1 119 ? 1.624 -23.750 13.486 1.00 8.92 119 LEU A N 1
ATOM 847 C CA . LEU A 1 119 ? 0.435 -23.626 12.641 1.00 8.75 119 LEU A CA 1
ATOM 848 C C . LEU A 1 119 ? -0.153 -22.238 12.812 1.00 10.85 119 LEU A C 1
ATOM 849 O O . LEU A 1 119 ? -0.307 -21.762 13.939 1.00 11.22 119 LEU A O 1
ATOM 854 N N . TYR A 1 120 ? -0.474 -21.599 11.690 1.00 11.31 120 TYR A N 1
ATOM 855 C CA . TYR A 1 120 ? -1.117 -20.290 11.689 1.00 11.61 120 TYR A CA 1
ATOM 856 C C . TYR A 1 120 ? -2.433 -20.379 10.948 1.00 9.83 120 TYR A C 1
ATOM 857 O O . TYR A 1 120 ? -2.523 -20.982 9.882 1.00 11.49 120 TYR A O 1
ATOM 866 N N . TYR A 1 121 ? -3.457 -19.803 11.551 1.00 10.00 121 TYR A N 1
ATOM 867 C CA . TYR A 1 121 ? -4.781 -19.765 10.946 1.00 11.65 121 TYR A CA 1
ATOM 868 C C . TYR A 1 121 ? -4.850 -18.616 9.939 1.00 13.44 121 TYR A C 1
ATOM 869 O O . TYR A 1 121 ? -4.693 -17.457 10.312 1.00 15.29 121 TYR A O 1
ATOM 878 N N . LYS A 1 122 ? -5.075 -18.939 8.665 1.00 15.44 122 LYS A N 1
ATOM 879 C CA . LYS A 1 122 ? -5.176 -17.910 7.624 1.00 17.95 122 LYS A CA 1
ATOM 880 C C . LYS A 1 122 ? -6.500 -17.167 7.755 1.00 18.30 122 LYS A C 1
ATOM 881 O O . LYS A 1 122 ? -7.562 -17.714 7.459 1.00 19.87 122 LYS A O 1
ATOM 887 N N . ASN A 1 123 ? -6.421 -15.929 8.232 1.00 19.39 123 ASN A N 1
ATOM 888 C CA . ASN A 1 123 ? -7.590 -15.093 8.500 1.00 20.35 123 ASN A CA 1
ATOM 889 C C . ASN A 1 123 ? -7.121 -13.653 8.614 1.00 21.14 123 ASN A C 1
ATOM 890 O O . ASN A 1 123 ? -6.494 -13.287 9.600 1.00 19.49 123 ASN A O 1
ATOM 895 N N . ASP A 1 124 ? -7.422 -12.842 7.598 1.00 25.05 124 ASP A N 1
ATOM 896 C CA . ASP A 1 124 ? -6.939 -11.456 7.533 1.00 27.10 124 ASP A CA 1
ATOM 897 C C . ASP A 1 124 ? -7.437 -10.597 8.692 1.00 27.08 124 ASP A C 1
ATOM 898 O O . ASP A 1 124 ? -6.671 -9.809 9.260 1.00 27.21 124 ASP A O 1
ATOM 903 N N . GLU A 1 125 ? -8.714 -10.763 9.035 1.00 26.52 125 GLU A N 1
ATOM 904 C CA . GLU A 1 125 ? -9.357 -10.015 10.115 1.00 26.47 125 GLU A CA 1
ATOM 905 C C . GLU A 1 125 ? -8.702 -10.255 11.474 1.00 25.58 125 GLU A C 1
ATOM 906 O O . GLU A 1 125 ? -8.644 -9.349 12.308 1.00 24.08 125 GLU A O 1
ATOM 909 N N . LEU A 1 126 ? -8.195 -11.471 11.681 1.00 24.07 126 LEU A N 1
ATOM 910 C CA . LEU A 1 126 ? -7.550 -11.832 12.945 1.00 22.34 126 LEU A CA 1
ATOM 911 C C . LEU A 1 126 ? -6.018 -11.751 12.863 1.00 21.33 126 LEU A C 1
ATOM 912 O O . LEU A 1 126 ? -5.321 -12.037 13.840 1.00 18.51 126 LEU A O 1
ATOM 917 N N . HIS A 1 127 ? -5.524 -11.324 11.699 1.00 20.55 127 HIS A N 1
ATOM 918 C CA . HIS A 1 127 ? -4.094 -11.165 11.416 1.00 21.13 127 HIS A CA 1
ATOM 919 C C . HIS A 1 127 ? -3.302 -12.476 11.565 1.00 17.01 127 HIS A C 1
ATOM 920 O O . HIS A 1 127 ? -2.222 -12.498 12.152 1.00 16.98 127 HIS A O 1
ATOM 927 N N . ASP A 1 128 ? -3.861 -13.555 11.019 1.00 16.55 128 ASP A N 1
ATOM 928 C CA . ASP A 1 128 ? -3.199 -14.872 10.949 1.00 15.38 128 ASP A CA 1
ATOM 929 C C . ASP A 1 128 ? -2.608 -15.351 12.288 1.00 14.01 128 ASP A C 1
ATOM 930 O O . ASP A 1 128 ? -1.398 -15.563 12.389 1.00 14.07 128 ASP A O 1
ATOM 935 N N . PRO A 1 129 ? -3.464 -15.552 13.306 1.00 14.18 129 PRO A N 1
ATOM 936 C CA . PRO A 1 129 ? -2.940 -15.908 14.623 1.00 12.83 129 PRO A CA 1
ATOM 937 C C . PRO A 1 129 ? -2.401 -17.334 14.642 1.00 12.92 129 PRO A C 1
ATOM 938 O O . PRO A 1 129 ? -2.842 -18.174 13.836 1.00 10.61 129 PRO A O 1
ATOM 942 N N . MET A 1 130 ? -1.453 -17.601 15.543 1.00 11.36 130 MET A N 1
ATOM 943 C CA . MET A 1 130 ? -0.974 -18.965 15.733 1.00 10.65 130 MET A CA 1
ATOM 944 C C . MET A 1 130 ? -2.083 -19.773 16.383 1.00 10.49 130 MET A C 1
ATOM 945 O O . MET A 1 130 ? -2.852 -19.252 17.201 1.00 8.42 130 MET A O 1
ATOM 950 N N . ILE A 1 131 ? -2.175 -21.042 16.007 1.00 10.48 131 ILE A N 1
ATOM 951 C CA . ILE A 1 131 ? -3.172 -21.931 16.589 1.00 9.82 131 ILE A CA 1
ATOM 952 C C . ILE A 1 131 ? -2.526 -23.258 16.975 1.00 10.42 131 ILE A C 1
ATOM 953 O O . ILE A 1 131 ? -1.420 -23.568 16.534 1.00 11.23 131 ILE A O 1
ATOM 958 N N . ASN A 1 132 ? -3.219 -24.030 17.806 1.00 10.26 132 ASN A N 1
ATOM 959 C CA . ASN A 1 132 ? -2.765 -25.381 18.134 1.00 11.20 132 ASN A CA 1
ATOM 960 C C . ASN A 1 132 ? -3.732 -26.433 17.559 1.00 12.91 132 ASN A C 1
ATOM 961 O O . ASN A 1 132 ? -4.654 -26.084 16.804 1.00 12.05 132 ASN A O 1
ATOM 966 N N . TYR A 1 133 ? -3.529 -27.703 17.912 1.00 11.05 133 TYR A N 1
ATOM 967 C CA . TYR A 1 133 ? -4.335 -28.799 17.351 1.00 11.32 133 TYR A CA 1
ATOM 968 C C . TYR A 1 133 ? -5.806 -28.711 17.742 1.00 11.20 133 TYR A C 1
ATOM 969 O O . TYR A 1 133 ? -6.671 -29.140 16.980 1.00 10.06 133 TYR A O 1
ATOM 978 N N . TYR A 1 134 ? -6.079 -28.167 18.928 1.00 10.31 134 TYR A N 1
ATOM 979 C CA . TYR A 1 134 ? -7.454 -28.021 19.410 1.00 12.22 134 TYR A CA 1
ATOM 980 C C . TYR A 1 134 ? -8.189 -26.949 18.616 1.00 11.44 134 TYR A C 1
ATOM 981 O O . TYR A 1 134 ? -9.351 -27.146 18.256 1.00 12.31 134 TYR A O 1
ATOM 990 N N . HIS A 1 135 ? -7.528 -25.821 18.345 1.00 9.98 135 HIS A N 1
ATOM 991 C CA . HIS A 1 135 ? -8.169 -24.781 17.522 1.00 10.00 135 HIS A CA 1
ATOM 992 C C . HIS A 1 135 ? -8.444 -25.341 16.128 1.00 10.83 135 HIS A C 1
ATOM 993 O O . HIS A 1 135 ? -9.504 -25.074 15.546 1.00 11.83 135 HIS A O 1
ATOM 1000 N N . ALA A 1 136 ? -7.483 -26.101 15.589 1.00 10.30 136 ALA A N 1
ATOM 1001 C CA . ALA A 1 136 ? -7.605 -26.659 14.234 1.00 10.74 136 ALA A CA 1
ATOM 1002 C C . ALA A 1 136 ? -8.834 -27.563 14.114 1.00 10.41 136 ALA A C 1
ATOM 1003 O O . ALA A 1 136 ? -9.540 -27.532 13.096 1.00 10.66 136 ALA A O 1
ATOM 1005 N N . LYS A 1 137 ? -9.067 -28.373 15.147 1.00 9.76 137 LYS A N 1
ATOM 1006 C CA . LYS A 1 137 ? -10.227 -29.267 15.201 1.00 10.35 137 LYS A CA 1
ATOM 1007 C C . LYS A 1 137 ? -11.531 -28.475 15.157 1.00 12.44 137 LYS A C 1
ATOM 1008 O O . LYS A 1 137 ? -12.474 -28.867 14.464 1.00 10.99 137 LYS A O 1
ATOM 1014 N N . VAL A 1 138 ? -11.574 -27.356 15.880 1.00 12.35 138 VAL A N 1
ATOM 1015 C CA . VAL A 1 138 ? -12.730 -26.450 15.836 1.00 14.56 138 VAL A CA 1
ATOM 1016 C C . VAL A 1 138 ? -12.935 -25.848 14.440 1.00 15.69 138 VAL A C 1
ATOM 1017 O O . VAL A 1 138 ? -14.076 -25.639 14.002 1.00 14.01 138 VAL A O 1
ATOM 1021 N N . LEU A 1 139 ? -11.836 -25.616 13.730 1.00 13.57 139 LEU A N 1
ATOM 1022 C CA . LEU A 1 139 ? -11.892 -25.149 12.345 1.00 14.72 139 LEU A CA 1
ATOM 1023 C C . LEU A 1 139 ? -12.236 -26.249 11.324 1.00 14.33 139 LEU A C 1
ATOM 1024 O O . LEU A 1 139 ? -12.318 -25.982 10.125 1.00 15.26 139 LEU A O 1
ATOM 1029 N N . GLY A 1 140 ? -12.411 -27.481 11.792 1.00 13.48 140 GLY A N 1
ATOM 1030 C CA . GLY A 1 140 ? -12.824 -28.588 10.921 1.00 14.41 140 GLY A CA 1
ATOM 1031 C C . GLY A 1 140 ? -11.686 -29.456 10.416 1.00 15.36 140 GLY A C 1
ATOM 1032 O O . GLY A 1 140 ? -11.866 -30.263 9.493 1.00 14.95 140 GLY A O 1
ATOM 1033 N N . ILE A 1 141 ? -10.515 -29.296 11.024 1.00 14.59 141 ILE A N 1
ATOM 1034 C CA . ILE A 1 141 ? -9.338 -30.081 10.670 1.00 15.24 141 ILE A CA 1
ATOM 1035 C C . ILE A 1 141 ? -9.036 -31.126 11.751 1.00 14.96 141 ILE A C 1
ATOM 1036 O O . ILE A 1 141 ? -8.666 -30.781 12.879 1.00 15.10 141 ILE A O 1
ATOM 1041 N N . SER A 1 142 ? -9.172 -32.400 11.389 1.00 14.26 142 SER A N 1
ATOM 1042 C CA . SER A 1 142 ? -9.028 -33.497 12.342 1.00 13.79 142 SER A CA 1
ATOM 1043 C C . SER A 1 142 ? -7.586 -33.628 12.813 1.00 13.62 142 SER A C 1
ATOM 1044 O O . SER A 1 142 ? -6.654 -33.178 12.137 1.00 13.38 142 SER A O 1
ATOM 1047 N N . LEU A 1 143 ? -7.400 -34.255 13.970 1.00 13.41 143 LEU A N 1
ATOM 1048 C CA . LEU A 1 143 ? -6.051 -34.478 14.476 1.00 13.68 143 LEU A CA 1
ATOM 1049 C C . LEU A 1 143 ? -5.212 -35.344 13.524 1.00 14.62 143 LEU A C 1
ATOM 1050 O O . LEU A 1 143 ? -4.011 -35.115 13.382 1.00 11.77 143 LEU A O 1
ATOM 1055 N N . ASP A 1 144 ? -5.840 -36.332 12.878 1.00 12.40 144 ASP A N 1
ATOM 1056 C CA . ASP A 1 144 ? -5.145 -37.149 11.874 1.00 13.75 144 ASP A CA 1
ATOM 1057 C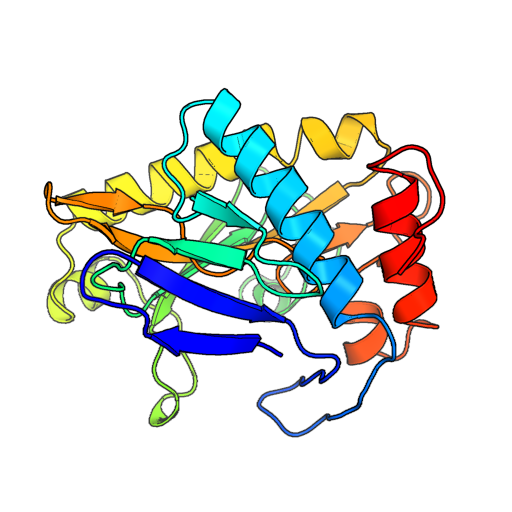 C . ASP A 1 144 ? -4.651 -36.296 10.702 1.00 13.19 144 ASP A C 1
ATOM 1058 O O . ASP A 1 144 ? -3.528 -36.484 10.216 1.00 12.33 144 ASP A O 1
ATOM 1063 N N . GLU A 1 145 ? -5.479 -35.356 10.252 1.00 12.21 145 GLU A N 1
ATOM 1064 C CA . GLU A 1 145 ? -5.067 -34.439 9.183 1.00 12.59 145 GLU A CA 1
ATOM 1065 C C . GLU A 1 145 ? -3.901 -33.561 9.624 1.00 12.50 145 GLU A C 1
ATOM 1066 O O . GLU A 1 145 ? -2.932 -33.382 8.881 1.00 10.73 145 GLU A O 1
ATOM 1072 N N . ILE A 1 146 ? -3.996 -33.019 10.834 1.00 11.85 146 ILE A N 1
ATOM 1073 C CA . ILE A 1 146 ? -2.904 -32.209 11.380 1.00 13.24 146 ILE A CA 1
ATOM 1074 C C . ILE A 1 146 ? -1.604 -33.007 11.468 1.00 13.50 146 ILE A C 1
ATOM 1075 O O . ILE A 1 146 ? -0.552 -32.520 11.064 1.00 11.49 146 ILE A O 1
ATOM 1080 N N . LYS A 1 147 ? -1.682 -34.235 11.981 1.00 13.29 147 LYS A N 1
ATOM 1081 C CA . LYS A 1 147 ? -0.502 -35.096 12.080 1.00 14.08 147 LYS A CA 1
ATOM 1082 C C . LYS A 1 147 ? 0.123 -35.377 10.715 1.00 15.03 147 LYS A C 1
ATOM 1083 O O . LYS A 1 147 ? 1.351 -35.295 10.565 1.00 13.71 147 LYS A O 1
ATOM 1089 N N . LYS A 1 148 ? -0.717 -35.687 9.725 1.00 13.74 148 LYS A N 1
ATOM 1090 C CA . LYS A 1 148 ? -0.248 -35.902 8.349 1.00 13.57 148 LYS A CA 1
ATOM 1091 C C . LYS A 1 148 ? 0.438 -34.663 7.779 1.00 12.33 148 LYS A C 1
ATOM 1092 O O . LYS A 1 148 ? 1.495 -34.763 7.143 1.00 11.05 148 LYS A O 1
ATOM 1098 N N . ILE A 1 149 ? -0.167 -33.501 8.016 1.00 12.42 149 ILE A N 1
ATOM 1099 C CA . ILE A 1 149 ? 0.387 -32.220 7.565 1.00 11.17 149 ILE A CA 1
ATOM 1100 C C . ILE A 1 149 ? 1.780 -31.960 8.160 1.00 12.12 149 ILE A C 1
ATOM 1101 O O . ILE A 1 149 ? 2.707 -31.610 7.428 1.00 11.55 149 ILE A O 1
ATOM 1106 N N . GLU A 1 150 ? 1.927 -32.141 9.472 1.00 11.16 150 GLU A N 1
ATOM 1107 C CA . GLU A 1 150 ? 3.232 -31.904 10.118 1.00 12.58 150 GLU A CA 1
ATOM 1108 C C . GLU A 1 150 ? 4.291 -32.926 9.692 1.00 11.81 150 GLU A C 1
ATOM 1109 O O . GLU A 1 150 ? 5.461 -32.583 9.544 1.00 11.70 150 GLU A O 1
ATOM 1115 N N . GLU A 1 151 ? 3.865 -34.166 9.470 1.00 11.81 151 GLU A N 1
ATOM 1116 C CA . GLU A 1 151 ? 4.747 -35.221 8.971 1.00 11.49 151 GLU A CA 1
ATOM 1117 C C . GLU A 1 151 ? 5.313 -34.854 7.599 1.00 12.54 151 GLU A C 1
ATOM 1118 O O . GLU A 1 151 ? 6.530 -34.943 7.373 1.00 11.38 151 GLU A O 1
ATOM 1124 N N . ILE A 1 152 ? 4.435 -34.406 6.698 1.00 11.79 152 ILE A N 1
ATOM 1125 C CA . ILE A 1 152 ? 4.849 -33.938 5.379 1.00 11.74 152 ILE A CA 1
ATOM 1126 C C . ILE A 1 152 ? 5.824 -32.756 5.517 1.00 11.90 152 ILE A C 1
ATOM 1127 O O . ILE A 1 152 ? 6.905 -32.769 4.931 1.00 10.74 152 ILE A O 1
ATOM 1132 N N . ALA A 1 153 ? 5.443 -31.756 6.312 1.00 11.37 153 ALA A N 1
ATOM 1133 C CA . ALA A 1 153 ? 6.271 -30.565 6.505 1.00 10.31 153 ALA A CA 1
ATOM 1134 C C . ALA A 1 153 ? 7.665 -30.905 7.030 1.00 11.10 153 ALA A C 1
ATOM 1135 O O . ALA A 1 153 ? 8.660 -30.336 6.571 1.00 9.97 153 ALA A O 1
ATOM 1137 N N . LEU A 1 154 ? 7.734 -31.828 7.988 1.00 11.01 154 LEU A N 1
ATOM 1138 C CA . LEU A 1 154 ? 9.022 -32.250 8.542 1.00 12.82 154 LEU A CA 1
ATOM 1139 C C . LEU A 1 154 ? 9.877 -33.025 7.541 1.00 12.65 154 LEU A C 1
ATOM 1140 O O . LEU A 1 154 ? 11.100 -32.882 7.538 1.00 11.37 154 LEU A O 1
ATOM 1145 N N . LYS A 1 155 ? 9.244 -33.848 6.702 1.00 11.51 155 LYS A N 1
ATOM 1146 C CA . LYS A 1 155 ? 9.973 -34.536 5.629 1.00 11.57 155 LYS A CA 1
ATOM 1147 C C . LYS A 1 155 ? 10.499 -33.536 4.589 1.00 11.45 155 LYS A C 1
ATOM 1148 O O . LYS A 1 155 ? 11.676 -33.584 4.212 1.00 11.25 155 LYS A O 1
ATOM 1154 N N . VAL A 1 156 ? 9.626 -32.631 4.143 1.00 11.13 156 VAL A N 1
ATOM 1155 C CA . VAL A 1 156 ? 10.011 -31.524 3.256 1.00 9.57 156 VAL A CA 1
ATOM 1156 C C . VAL A 1 156 ? 11.215 -30.783 3.825 1.00 11.46 156 VAL A C 1
ATOM 1157 O O . VAL A 1 156 ? 12.185 -30.503 3.106 1.00 11.47 156 VAL A O 1
ATOM 1161 N N . ASN A 1 157 ? 11.152 -30.475 5.118 1.00 10.30 157 ASN A N 1
ATOM 1162 C CA . ASN A 1 157 ? 12.268 -29.818 5.791 1.00 11.16 157 ASN A CA 1
ATOM 1163 C C . ASN A 1 157 ? 13.574 -30.581 5.595 1.00 11.83 157 ASN A C 1
ATOM 1164 O O . ASN A 1 157 ? 14.558 -29.988 5.176 1.00 12.90 157 ASN A O 1
ATOM 1169 N N . GLU A 1 158 ? 13.570 -31.886 5.871 1.00 12.75 158 GLU A N 1
ATOM 1170 C CA . GLU A 1 158 ? 14.786 -32.702 5.730 1.00 14.03 158 GLU A CA 1
ATOM 1171 C C . GLU A 1 158 ? 15.356 -32.647 4.311 1.00 14.92 158 GLU A C 1
ATOM 1172 O O . GLU A 1 158 ? 16.557 -32.425 4.131 1.00 15.93 158 GLU A O 1
ATOM 1178 N N . ILE A 1 159 ? 14.491 -32.842 3.318 1.00 14.68 159 ILE A N 1
ATOM 1179 C CA . ILE A 1 159 ? 14.880 -32.822 1.903 1.00 15.60 159 ILE A CA 1
ATOM 1180 C C . ILE A 1 159 ? 15.477 -31.481 1.485 1.00 16.40 159 ILE A C 1
ATOM 1181 O O . ILE A 1 159 ? 16.555 -31.442 0.878 1.00 14.90 159 ILE A O 1
ATOM 1186 N N . LEU A 1 160 ? 14.779 -30.391 1.805 1.00 13.70 160 LEU A N 1
ATOM 1187 C CA . LEU A 1 160 ? 15.234 -29.053 1.421 1.00 14.59 160 LEU A CA 1
ATOM 1188 C C . LEU A 1 160 ? 16.519 -28.653 2.137 1.00 15.71 160 LEU A C 1
ATOM 1189 O O . LEU A 1 160 ? 17.445 -28.159 1.499 1.00 16.08 160 LEU A O 1
ATOM 1194 N N . LYS A 1 161 ? 16.572 -28.891 3.447 1.00 15.47 161 LYS A N 1
ATOM 1195 C CA A LYS A 1 161 ? 17.746 -28.515 4.234 0.50 16.85 161 LYS A CA 1
ATOM 1196 C CA B LYS A 1 161 ? 17.732 -28.560 4.276 0.50 17.51 161 LYS A CA 1
ATOM 1197 C C . LYS A 1 161 ? 18.992 -29.271 3.766 1.00 17.77 161 LYS A C 1
ATOM 1198 O O . LYS A 1 161 ? 20.049 -28.662 3.622 1.00 17.77 161 LYS A O 1
ATOM 1209 N N . ASP A 1 162 ? 18.857 -30.573 3.490 1.00 18.47 162 ASP A N 1
ATOM 1210 C CA . ASP A 1 162 ? 19.975 -31.390 2.982 1.00 20.08 162 ASP A CA 1
ATOM 1211 C C . ASP A 1 162 ? 20.453 -30.899 1.616 1.00 19.40 162 ASP A C 1
ATOM 1212 O O . ASP A 1 162 ? 21.650 -30.713 1.393 1.00 20.41 162 ASP A O 1
ATOM 1217 N N . TYR A 1 163 ? 19.500 -30.691 0.714 1.00 19.73 163 TYR A N 1
ATOM 1218 C CA . TYR A 1 163 ? 19.762 -30.224 -0.648 1.00 19.49 163 TYR A CA 1
ATOM 1219 C C . TYR A 1 163 ? 20.450 -28.862 -0.663 1.00 19.76 163 TYR A C 1
ATOM 1220 O O . TYR A 1 163 ? 21.398 -28.639 -1.426 1.00 18.77 163 TYR A O 1
ATOM 1229 N N . LEU A 1 164 ? 19.972 -27.953 0.183 1.00 18.48 164 LEU A N 1
ATOM 1230 C CA . LEU A 1 164 ? 20.491 -26.589 0.219 1.00 19.21 164 LEU A CA 1
ATOM 1231 C C . LEU A 1 164 ? 21.859 -26.509 0.900 1.00 20.78 164 LEU A C 1
ATOM 1232 O O . LEU A 1 164 ? 22.711 -25.732 0.474 1.00 21.47 164 LEU A O 1
ATOM 1237 N N . ALA A 1 165 ? 22.068 -27.329 1.929 1.00 21.93 165 ALA A N 1
ATOM 1238 C CA . ALA A 1 165 ? 23.355 -27.375 2.636 1.00 23.34 165 ALA A CA 1
ATOM 1239 C C . ALA A 1 165 ? 24.499 -27.840 1.723 1.00 24.85 165 ALA A C 1
ATOM 1240 O O . ALA A 1 165 ? 25.644 -27.386 1.865 1.00 24.95 165 ALA A O 1
ATOM 1242 N N . LYS A 1 166 ? 24.182 -28.718 0.772 1.00 24.72 166 LYS A N 1
ATOM 1243 C CA . LYS A 1 166 ? 25.167 -29.175 -0.221 1.00 27.96 166 LYS A CA 1
ATOM 1244 C C . LYS A 1 166 ? 25.465 -28.091 -1.257 1.00 28.71 166 LYS A C 1
ATOM 1245 O O . LYS A 1 166 ? 26.370 -28.237 -2.084 1.00 30.33 166 LYS A O 1
ATOM 1251 N N . LYS A 1 167 ? 24.708 -26.995 -1.196 1.00 28.23 167 LYS A N 1
ATOM 1252 C CA . LYS A 1 167 ? 24.954 -25.837 -2.048 1.00 27.58 167 LYS A CA 1
ATOM 1253 C C . LYS A 1 167 ? 25.353 -24.604 -1.230 1.00 25.91 167 LYS A C 1
ATOM 1254 O O . LYS A 1 167 ? 25.345 -23.483 -1.733 1.00 26.32 167 LYS A O 1
ATOM 1260 N N . GLY A 1 168 ? 25.722 -24.834 0.028 1.00 25.30 168 GLY A N 1
ATOM 1261 C CA . GLY A 1 168 ? 26.238 -23.783 0.904 1.00 22.92 168 GLY A CA 1
ATOM 1262 C C . GLY A 1 168 ? 25.196 -22.806 1.406 1.00 22.48 168 GLY A C 1
ATOM 1263 O O . GLY A 1 168 ? 25.497 -21.634 1.646 1.00 20.50 168 GLY A O 1
ATOM 1264 N N . ILE A 1 169 ? 23.961 -23.281 1.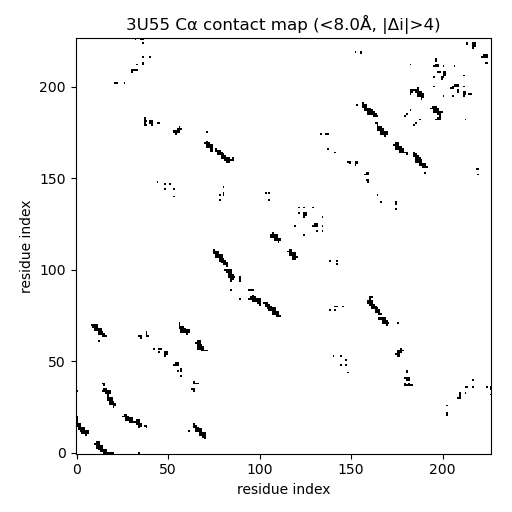556 1.00 21.55 169 ILE A N 1
ATOM 1265 C CA A ILE A 1 169 ? 22.834 -22.457 2.019 0.50 19.55 169 ILE A CA 1
ATOM 1266 C CA B ILE A 1 169 ? 22.925 -22.421 2.099 0.50 20.58 169 ILE A CA 1
ATOM 1267 C C . ILE A 1 169 ? 22.159 -23.101 3.238 1.00 18.49 169 ILE A C 1
ATOM 1268 O O . ILE A 1 169 ? 21.807 -24.281 3.184 1.00 18.67 169 ILE A O 1
ATOM 1277 N N . ILE A 1 170 ? 21.960 -22.330 4.301 1.00 18.35 170 ILE A N 1
ATOM 1278 C CA . ILE A 1 170 ? 21.275 -22.796 5.499 1.00 16.46 170 ILE A CA 1
ATOM 1279 C C . ILE A 1 170 ? 19.781 -22.498 5.386 1.00 14.96 170 ILE A C 1
ATOM 1280 O O . ILE A 1 170 ? 19.382 -21.346 5.235 1.00 13.77 170 ILE A O 1
ATOM 1285 N N . LEU A 1 171 ? 18.962 -23.545 5.446 1.00 15.84 171 LEU A N 1
ATOM 1286 C CA . LEU A 1 171 ? 17.520 -23.378 5.502 1.00 13.46 171 LEU A CA 1
ATOM 1287 C C . LEU A 1 171 ? 17.135 -23.017 6.925 1.00 14.18 171 LEU A C 1
ATOM 1288 O O . LEU A 1 171 ? 17.089 -23.882 7.805 1.00 14.51 171 LEU A O 1
ATOM 1293 N N . VAL A 1 172 ? 16.876 -21.733 7.147 1.00 11.42 172 VAL A N 1
ATOM 1294 C CA . VAL A 1 172 ? 16.573 -21.224 8.483 1.00 12.53 172 VAL A CA 1
ATOM 1295 C C . VAL A 1 172 ? 15.140 -21.568 8.913 1.00 12.80 172 VAL A C 1
ATOM 1296 O O . VAL A 1 172 ? 14.913 -22.120 10.002 1.00 11.03 172 VAL A O 1
ATOM 1300 N N . ASP A 1 173 ? 14.189 -21.222 8.049 1.00 13.73 173 ASP A N 1
ATOM 1301 C CA . ASP A 1 173 ? 12.783 -21.588 8.219 1.00 13.23 173 ASP A CA 1
ATOM 1302 C C . ASP A 1 173 ? 12.085 -21.497 6.864 1.00 14.00 173 ASP A C 1
ATOM 1303 O O . ASP A 1 173 ? 12.685 -21.044 5.885 1.00 13.81 173 ASP A O 1
ATOM 1308 N N . PHE A 1 174 ? 10.834 -21.947 6.804 1.00 12.10 174 PHE A N 1
ATOM 1309 C CA . PHE A 1 174 ? 10.019 -21.803 5.592 1.00 11.48 174 PHE A CA 1
ATOM 1310 C C . PHE A 1 174 ? 8.545 -21.971 5.919 1.00 10.47 174 PHE A C 1
ATOM 1311 O O . PHE A 1 174 ? 8.192 -22.538 6.959 1.00 11.00 174 PHE A O 1
ATOM 1319 N N . LYS A 1 175 ? 7.698 -21.465 5.028 1.00 10.75 175 LYS A N 1
ATOM 1320 C CA . LYS A 1 175 ? 6.252 -21.493 5.212 1.00 10.61 175 LYS A CA 1
ATOM 1321 C C . LYS A 1 175 ? 5.593 -22.292 4.094 1.00 9.78 175 LYS A C 1
ATOM 1322 O O . LYS A 1 175 ? 5.860 -22.053 2.909 1.00 10.93 175 LYS A O 1
ATOM 1325 N N . LEU A 1 176 ? 4.743 -23.241 4.482 1.00 10.26 176 LEU A N 1
ATOM 1326 C CA . LEU A 1 176 ? 3.988 -24.051 3.527 1.00 11.71 176 LEU A CA 1
ATOM 1327 C C . LEU A 1 176 ? 2.484 -23.853 3.649 1.00 11.72 176 LEU A C 1
ATOM 1328 O O . LEU A 1 176 ? 1.970 -23.481 4.708 1.00 11.76 176 LEU A O 1
ATOM 1333 N N . GLU A 1 177 ? 1.784 -24.122 2.552 1.00 11.90 177 GLU A N 1
ATOM 1334 C CA . GLU A 1 177 ? 0.329 -24.252 2.574 1.00 10.50 177 GLU A CA 1
ATOM 1335 C C . GLU A 1 177 ? -0.024 -25.593 1.943 1.00 10.69 177 GLU A C 1
ATOM 1336 O O . GLU A 1 177 ? 0.756 -26.144 1.174 1.00 12.48 177 GLU A O 1
ATOM 1342 N N . PHE A 1 178 ? -1.194 -26.113 2.295 1.00 9.57 178 PHE A N 1
ATOM 1343 C CA . PHE A 1 178 ? -1.644 -27.426 1.861 1.00 11.00 178 PHE A CA 1
ATOM 1344 C C . PHE A 1 178 ? -3.115 -27.369 1.498 1.00 11.32 178 PHE A C 1
ATOM 1345 O O . PHE A 1 178 ? -3.858 -26.506 1.978 1.00 11.24 178 PHE A O 1
ATOM 1353 N N . GLY A 1 179 ? -3.530 -28.321 0.675 1.00 13.20 179 GLY A N 1
ATOM 1354 C CA . GLY A 1 179 ? -4.938 -28.520 0.369 1.00 12.13 179 GLY A CA 1
ATOM 1355 C C . GLY A 1 179 ? -5.193 -30.003 0.182 1.00 14.50 179 GLY A C 1
ATOM 1356 O O . GLY A 1 179 ? -4.260 -30.815 0.189 1.00 14.38 179 GLY A O 1
ATOM 1357 N N . LYS A 1 180 ? -6.460 -30.348 0.002 1.00 12.48 180 LYS A N 1
ATOM 1358 C CA . LYS A 1 180 ? -6.872 -31.726 -0.172 1.00 15.11 180 LYS A CA 1
ATOM 1359 C C . LYS A 1 180 ? -7.355 -31.947 -1.609 1.00 15.03 180 LYS A C 1
ATOM 1360 O O . LYS A 1 180 ? -8.121 -31.136 -2.145 1.00 15.91 180 LYS A O 1
ATOM 1366 N N . ASP A 1 181 ? -6.880 -33.024 -2.231 1.00 15.95 181 ASP A N 1
ATOM 1367 C CA . ASP A 1 181 ? -7.251 -33.355 -3.610 1.00 15.98 181 ASP A CA 1
ATOM 1368 C C . ASP A 1 181 ? -8.533 -34.191 -3.627 1.00 16.07 181 ASP A C 1
ATOM 1369 O O . ASP A 1 181 ? -9.113 -34.462 -2.572 1.00 14.51 181 ASP A O 1
ATOM 1374 N N . LYS A 1 182 ? -8.983 -34.595 -4.811 1.00 16.84 182 LYS A N 1
ATOM 1375 C CA . LYS A 1 182 ? -10.265 -35.301 -4.905 1.00 19.45 182 LYS A CA 1
ATOM 1376 C C . LYS A 1 182 ? -10.250 -36.690 -4.250 1.00 18.77 182 LYS A C 1
ATOM 1377 O O . LYS A 1 182 ? -11.300 -37.200 -3.856 1.00 19.40 182 LYS A O 1
ATOM 1381 N N . ASN A 1 183 ? -9.061 -37.279 -4.111 1.00 18.00 183 ASN A N 1
ATOM 1382 C CA . ASN A 1 183 ? -8.892 -38.560 -3.417 1.00 18.19 183 ASN A CA 1
ATOM 1383 C C . ASN A 1 183 ? -8.827 -38.442 -1.890 1.00 18.96 183 ASN A C 1
ATOM 1384 O O . ASN A 1 183 ? -8.724 -39.454 -1.189 1.00 19.47 183 ASN A O 1
ATOM 1389 N N . GLY A 1 184 ? -8.862 -37.212 -1.383 1.00 16.42 184 GLY A N 1
ATOM 1390 C CA . GLY A 1 184 ? -8.723 -36.964 0.052 1.00 15.22 184 GLY A CA 1
ATOM 1391 C C . GLY A 1 184 ? -7.281 -36.914 0.539 1.00 16.30 184 GLY A C 1
ATOM 1392 O O . GLY A 1 184 ? -7.041 -36.838 1.752 1.00 15.82 184 GLY A O 1
ATOM 1393 N N . ASP A 1 185 ? -6.322 -36.946 -0.393 1.00 14.43 185 ASP A N 1
ATOM 1394 C CA . ASP A 1 185 ? -4.899 -36.875 -0.041 1.00 15.02 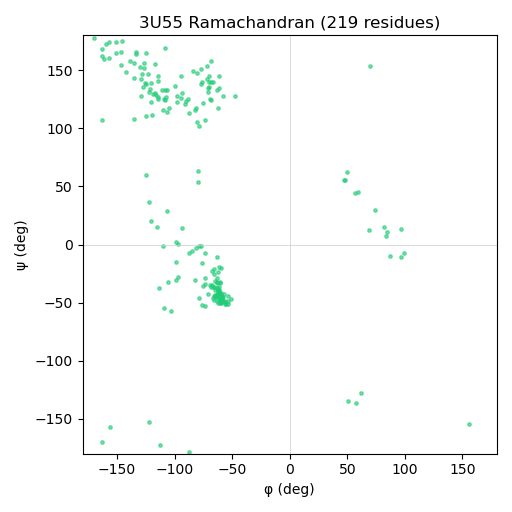185 ASP A CA 1
ATOM 1395 C C . ASP A 1 185 ? -4.472 -35.431 0.211 1.00 14.87 185 ASP A C 1
ATOM 1396 O O . ASP A 1 185 ? -4.973 -34.504 -0.425 1.00 14.04 185 ASP A O 1
ATOM 1401 N N . ILE A 1 186 ? -3.519 -35.260 1.118 1.00 14.41 186 ILE A N 1
ATOM 1402 C CA . ILE A 1 186 ? -3.023 -33.937 1.476 1.00 12.70 186 ILE A CA 1
ATOM 1403 C C . ILE A 1 186 ? -1.850 -33.562 0.572 1.00 12.79 186 ILE A C 1
ATOM 1404 O O . ILE A 1 186 ? -0.847 -34.283 0.486 1.00 12.50 186 ILE A O 1
ATOM 1409 N N . VAL A 1 187 ? -2.000 -32.423 -0.090 1.00 13.07 187 VAL A N 1
ATOM 1410 C CA . VAL A 1 187 ? -1.115 -31.998 -1.167 1.00 13.36 187 VAL A CA 1
ATOM 1411 C C . VAL A 1 187 ? -0.485 -30.636 -0.850 1.00 13.53 187 VAL A C 1
ATOM 1412 O O . VAL A 1 187 ? -1.182 -29.698 -0.462 1.00 13.39 187 VAL A O 1
ATOM 1416 N N . LEU A 1 188 ? 0.832 -30.554 -1.018 1.00 12.83 188 LEU A N 1
ATOM 1417 C CA A LEU A 1 188 ? 1.579 -29.310 -0.825 0.50 13.46 188 LEU A CA 1
ATOM 1418 C CA B LEU A 1 188 ? 1.575 -29.308 -0.817 0.50 13.53 188 LEU A CA 1
ATOM 1419 C C . LEU A 1 188 ? 1.239 -28.314 -1.932 1.00 14.11 188 LEU A C 1
ATOM 1420 O O . LEU A 1 188 ? 1.303 -28.651 -3.122 1.00 15.68 188 LEU A O 1
ATOM 1429 N N . ALA A 1 189 ? 0.878 -27.095 -1.539 1.00 13.19 189 ALA A N 1
ATOM 1430 C CA . ALA A 1 189 ? 0.426 -26.070 -2.486 1.00 13.73 189 ALA A CA 1
ATOM 1431 C C . ALA A 1 189 ? 1.274 -24.797 -2.416 1.00 13.35 189 ALA A C 1
ATOM 1432 O O . ALA A 1 189 ? 2.454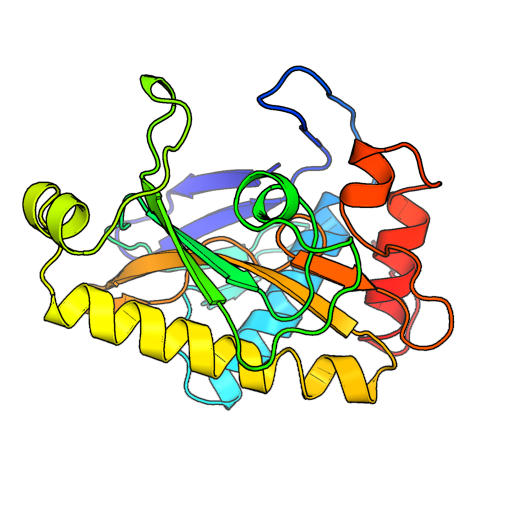 -24.860 -2.062 1.00 12.59 189 ALA A O 1
ATOM 1434 N N . ASP A 1 190 ? 0.675 -23.656 -2.773 1.00 13.34 190 ASP A N 1
ATOM 1435 C CA . ASP A 1 190 ? 1.347 -22.349 -2.750 1.00 14.18 190 ASP A CA 1
ATOM 1436 C C . ASP A 1 190 ? 2.704 -22.386 -3.479 1.00 14.80 190 ASP A C 1
ATOM 1437 O O . ASP A 1 190 ? 2.802 -22.948 -4.581 1.00 14.49 190 ASP A O 1
ATOM 1442 N N . GLU A 1 191 ? 3.734 -21.799 -2.869 1.00 14.70 191 GLU A N 1
ATOM 1443 C CA . GLU A 1 191 ? 5.046 -21.645 -3.504 1.00 15.24 191 GLU A CA 1
ATOM 1444 C C . GLU A 1 191 ? 6.166 -22.045 -2.551 1.00 14.76 191 GLU A C 1
ATOM 1445 O O . GLU A 1 191 ? 5.949 -22.171 -1.340 1.00 15.14 191 GLU A O 1
ATOM 1451 N N . ILE A 1 192 ? 7.361 -22.238 -3.102 1.00 13.61 192 ILE A N 1
ATOM 1452 C CA . ILE A 1 192 ? 8.571 -22.403 -2.296 1.00 13.96 192 ILE A CA 1
ATOM 1453 C C . ILE A 1 192 ? 9.642 -21.538 -2.945 1.00 12.92 192 ILE A C 1
ATOM 1454 O O . ILE A 1 192 ? 10.130 -21.857 -4.031 1.00 14.72 192 ILE A O 1
ATOM 1459 N N . SER A 1 193 ? 9.986 -20.438 -2.281 1.00 12.88 193 SER A N 1
ATOM 1460 C CA . SER A 1 193 ? 10.847 -19.417 -2.867 1.00 13.65 193 SER A CA 1
ATOM 1461 C C . SER A 1 193 ? 11.527 -18.589 -1.779 1.00 14.14 193 SER A C 1
ATOM 1462 O O . SER A 1 193 ? 11.213 -18.736 -0.595 1.00 13.87 193 SER A O 1
ATOM 1465 N N . PRO A 1 194 ? 12.451 -17.691 -2.177 1.00 14.31 194 PRO A N 1
ATOM 1466 C CA . PRO A 1 194 ? 13.049 -16.779 -1.204 1.00 15.10 194 PRO A CA 1
ATOM 1467 C C . PRO A 1 194 ? 12.038 -15.814 -0.565 1.00 14.79 194 PRO A C 1
ATOM 1468 O O . PRO A 1 194 ? 12.378 -15.127 0.400 1.00 15.25 194 PRO A O 1
ATOM 1472 N N . ASP A 1 195 ? 10.821 -15.757 -1.107 1.00 16.37 195 ASP A N 1
ATOM 1473 C CA . ASP A 1 195 ? 9.707 -15.040 -0.468 1.00 15.81 195 ASP A CA 1
ATOM 1474 C C . ASP A 1 195 ? 9.144 -15.788 0.751 1.00 16.20 195 ASP A C 1
ATOM 1475 O O . ASP A 1 195 ? 8.696 -15.161 1.715 1.00 15.99 195 ASP A O 1
ATOM 1480 N N . THR A 1 196 ? 9.157 -17.118 0.696 1.00 12.72 196 THR A N 1
ATOM 1481 C CA . THR A 1 196 ? 8.510 -17.946 1.721 1.00 12.80 196 THR A CA 1
ATOM 1482 C C . THR A 1 196 ? 9.485 -18.722 2.619 1.00 13.32 196 THR A C 1
ATOM 1483 O O . THR A 1 196 ? 9.068 -19.429 3.537 1.00 12.50 196 THR A O 1
ATOM 1487 N N . CYS A 1 197 ? 10.778 -18.579 2.350 1.00 12.83 197 CYS A N 1
ATOM 1488 C CA . CYS A 1 197 ? 11.815 -19.270 3.113 1.00 13.16 197 CYS A CA 1
ATOM 1489 C C . CYS A 1 197 ? 12.819 -18.249 3.615 1.00 14.27 197 CYS A C 1
ATOM 1490 O O . CYS A 1 197 ? 13.018 -17.208 2.986 1.00 15.23 197 CYS A O 1
ATOM 1493 N N . ARG A 1 198 ? 13.458 -18.553 4.738 1.00 13.03 198 ARG A N 1
ATOM 1494 C CA . ARG A 1 198 ? 14.689 -17.857 5.096 1.00 12.71 198 ARG A CA 1
ATOM 1495 C C . ARG A 1 198 ? 15.889 -18.704 4.697 1.00 13.18 198 ARG A C 1
ATOM 1496 O O . ARG A 1 198 ? 16.006 -19.871 5.092 1.00 13.46 198 ARG A O 1
ATOM 1504 N N . PHE A 1 199 ? 16.749 -18.109 3.869 1.00 13.87 199 PHE A N 1
ATOM 1505 C CA . PHE A 1 199 ? 17.961 -18.741 3.350 1.00 15.49 199 PHE A CA 1
ATOM 1506 C C . PHE A 1 199 ? 19.169 -17.909 3.778 1.00 15.25 199 PHE A C 1
ATOM 1507 O O . PHE A 1 199 ? 19.232 -16.727 3.460 1.00 15.41 199 PHE A O 1
ATOM 1515 N N . TRP A 1 200 ? 20.124 -18.515 4.485 1.00 16.95 200 TRP A N 1
ATOM 1516 C CA . TRP A 1 200 ? 21.366 -17.822 4.866 1.00 18.15 200 TRP A CA 1
ATOM 1517 C C . TRP A 1 200 ? 22.567 -18.463 4.180 1.00 19.37 200 TRP A C 1
ATOM 1518 O O . TRP A 1 200 ? 22.639 -19.687 4.063 1.00 19.53 200 TRP A O 1
ATOM 1529 N N . ASP A 1 201 ? 23.522 -17.646 3.736 1.00 21.32 201 ASP A N 1
ATOM 1530 C CA . ASP A 1 201 ? 24.776 -18.200 3.224 1.00 22.08 201 ASP A CA 1
ATOM 1531 C C . ASP A 1 201 ? 25.468 -18.975 4.348 1.00 21.10 201 ASP A C 1
ATOM 1532 O O . ASP A 1 201 ? 25.538 -18.492 5.473 1.00 20.84 201 ASP A O 1
ATOM 1537 N N . ALA A 1 202 ? 25.962 -20.175 4.047 1.00 23.18 202 ALA A N 1
ATOM 1538 C CA . ALA A 1 202 ? 26.583 -21.023 5.075 1.00 25.14 202 ALA A CA 1
ATOM 1539 C C . ALA A 1 202 ? 27.865 -20.414 5.636 1.00 26.95 202 ALA A C 1
ATOM 1540 O O . ALA A 1 202 ? 28.148 -20.539 6.827 1.00 28.95 202 ALA A O 1
ATOM 1542 N N . LYS A 1 203 ? 28.629 -19.752 4.773 1.00 27.29 203 LYS A N 1
ATOM 1543 C CA . LYS A 1 203 ? 29.880 -19.120 5.183 1.00 28.96 203 LYS A CA 1
ATOM 1544 C C . LYS A 1 203 ? 29.643 -17.840 6.000 1.00 28.40 203 LYS A C 1
ATOM 1545 O O . LYS A 1 203 ? 30.146 -17.712 7.114 1.00 28.57 203 LYS A O 1
ATOM 1548 N N . THR A 1 204 ? 28.847 -16.919 5.462 1.00 27.84 204 THR A N 1
ATOM 1549 C CA . THR A 1 204 ? 28.707 -15.579 6.043 1.00 26.56 204 THR A CA 1
ATOM 1550 C C . THR A 1 204 ? 27.476 -15.349 6.936 1.00 26.79 204 THR A C 1
ATOM 1551 O O . THR A 1 204 ? 27.420 -14.353 7.664 1.00 23.61 204 THR A O 1
ATOM 1555 N N . LYS A 1 205 ? 26.494 -16.251 6.868 1.00 26.04 205 LYS A N 1
ATOM 1556 C CA . LYS A 1 205 ? 25.219 -16.110 7.605 1.00 26.95 205 LYS A CA 1
ATOM 1557 C C . LYS A 1 205 ? 24.321 -14.974 7.107 1.00 25.73 205 LYS A C 1
ATOM 1558 O O . LYS A 1 205 ? 23.350 -14.622 7.777 1.00 26.56 205 LYS A O 1
ATOM 1564 N N . ARG A 1 206 ? 24.626 -14.405 5.943 1.00 24.11 206 ARG A N 1
ATOM 1565 C CA . ARG A 1 206 ? 23.814 -13.294 5.440 1.00 23.96 206 ARG A CA 1
ATOM 1566 C C . ARG A 1 206 ? 22.562 -13.777 4.697 1.00 22.27 206 ARG A C 1
ATOM 1567 O O . ARG A 1 206 ? 22.564 -14.851 4.070 1.00 19.08 206 ARG A O 1
ATOM 1575 N N . SER A 1 207 ? 21.509 -12.965 4.780 1.00 19.98 207 SER A N 1
ATOM 1576 C CA . SER A 1 207 ? 20.194 -13.299 4.233 1.00 20.09 207 SER A CA 1
ATOM 1577 C C . SER A 1 207 ? 20.201 -13.278 2.717 1.00 20.57 207 SER A C 1
ATOM 1578 O O . SER A 1 207 ? 20.688 -12.327 2.101 1.00 19.15 207 SER A O 1
ATOM 1581 N N . LEU A 1 208 ? 19.664 -14.340 2.125 1.00 17.76 208 LEU A N 1
ATOM 1582 C CA . LEU A 1 208 ? 19.471 -14.409 0.686 1.00 18.07 208 LEU A CA 1
ATOM 1583 C C . LEU A 1 208 ? 17.993 -14.708 0.432 1.00 17.62 208 LEU A C 1
ATOM 1584 O O . LEU A 1 208 ? 17.641 -15.721 -0.170 1.00 17.44 208 LEU A O 1
ATOM 1589 N N . ASP A 1 209 ? 17.144 -13.802 0.916 1.00 17.17 209 ASP A N 1
ATOM 1590 C CA . ASP A 1 209 ? 15.699 -14.001 0.968 1.00 17.26 209 ASP A CA 1
ATOM 1591 C C . ASP A 1 209 ? 14.972 -12.674 1.161 1.00 17.93 209 ASP A C 1
ATOM 1592 O O . ASP A 1 209 ? 15.579 -11.600 1.083 1.00 16.12 209 ASP A O 1
ATOM 1597 N N . LYS A 1 210 ? 13.672 -12.761 1.433 1.00 17.07 210 LYS A N 1
ATOM 1598 C CA . LYS A 1 210 ? 12.825 -11.587 1.617 1.00 17.98 210 LYS A CA 1
ATOM 1599 C C . LYS A 1 210 ? 13.254 -10.643 2.761 1.00 16.57 210 LYS A C 1
ATOM 1600 O O . LYS A 1 210 ? 12.859 -9.479 2.771 1.00 17.86 210 LYS A O 1
ATOM 1606 N N . ASP A 1 211 ? 14.054 -11.132 3.710 1.00 18.40 211 ASP A N 1
ATOM 1607 C CA . ASP A 1 211 ? 14.555 -10.282 4.809 1.00 18.32 211 ASP A CA 1
ATOM 1608 C C . ASP A 1 211 ? 15.440 -9.132 4.304 1.00 19.48 211 ASP A C 1
ATOM 1609 O O . ASP A 1 211 ? 15.586 -8.108 4.977 1.00 20.37 211 ASP A O 1
ATOM 1614 N N . VAL A 1 212 ? 16.021 -9.313 3.121 1.00 19.84 212 VAL A N 1
ATOM 1615 C CA . VAL A 1 212 ? 16.797 -8.269 2.448 1.00 20.84 212 VAL A CA 1
ATOM 1616 C C . VAL A 1 212 ? 15.892 -7.074 2.122 1.00 22.19 212 VAL A C 1
ATOM 1617 O O . VAL A 1 212 ? 16.314 -5.923 2.232 1.00 23.24 212 VAL A O 1
ATOM 1621 N N . PHE A 1 213 ? 14.646 -7.363 1.744 1.00 20.86 213 PHE A N 1
ATOM 1622 C CA . PHE A 1 213 ? 13.623 -6.338 1.532 1.00 21.91 213 PHE A CA 1
ATOM 1623 C C . PHE A 1 213 ? 13.014 -5.848 2.845 1.00 21.92 213 PHE A C 1
ATOM 1624 O O . PHE A 1 213 ? 12.870 -4.642 3.039 1.00 23.31 213 PHE A O 1
ATOM 1632 N N . ARG A 1 214 ? 12.665 -6.777 3.738 1.00 22.37 214 ARG A N 1
ATOM 1633 C CA . ARG A 1 214 ? 12.094 -6.430 5.046 1.00 22.70 214 ARG A CA 1
ATOM 1634 C C . ARG A 1 214 ? 12.971 -5.438 5.812 1.00 25.45 214 ARG A C 1
ATOM 1635 O O . ARG A 1 214 ? 12.464 -4.471 6.391 1.00 25.68 214 ARG A O 1
ATOM 1643 N N . PHE A 1 215 ? 14.281 -5.675 5.810 1.00 25.85 215 PHE A N 1
ATOM 1644 C CA . PHE A 1 215 ? 15.187 -4.882 6.645 1.00 28.48 215 PHE A CA 1
ATOM 1645 C C . PHE A 1 215 ? 16.274 -4.119 5.885 1.00 29.81 215 PHE A C 1
ATOM 1646 O O . PHE A 1 215 ? 17.282 -3.715 6.475 1.00 30.97 215 PHE A O 1
ATOM 1654 N N . ASP A 1 216 ? 16.049 -3.909 4.588 1.00 30.49 216 ASP A N 1
ATOM 1655 C CA . ASP A 1 216 ? 16.967 -3.163 3.716 1.00 31.12 216 ASP A CA 1
ATOM 1656 C C . ASP A 1 216 ? 18.426 -3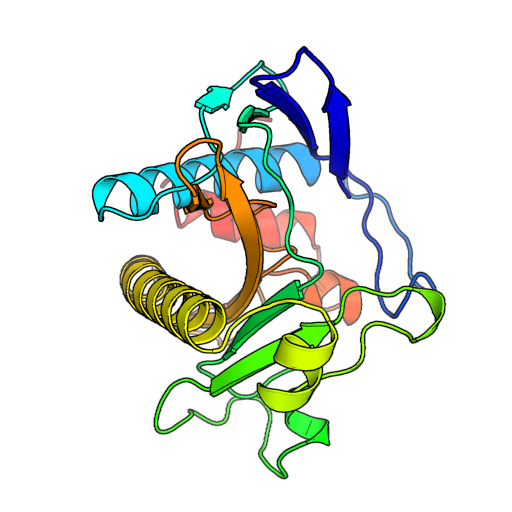.609 3.885 1.00 32.33 216 ASP A C 1
ATOM 1657 O O . ASP A 1 216 ? 19.316 -2.798 4.169 1.00 30.35 216 ASP A O 1
ATOM 1662 N N . LYS A 1 217 ? 18.656 -4.906 3.710 1.00 32.23 217 LYS A N 1
ATOM 1663 C CA . LYS A 1 217 ? 19.977 -5.493 3.919 1.00 34.30 217 LYS A CA 1
ATOM 1664 C C . LYS A 1 217 ? 20.831 -5.416 2.664 1.00 34.96 217 LYS A C 1
ATOM 1665 O O . LYS A 1 217 ? 22.023 -5.736 2.695 1.00 37.42 217 LYS A O 1
ATOM 1671 N N . GLY A 1 218 ? 20.214 -4.987 1.566 1.00 34.00 218 GLY A N 1
ATOM 1672 C CA . GLY A 1 218 ? 20.880 -4.898 0.277 1.00 33.66 218 GLY A CA 1
ATOM 1673 C C . GLY A 1 218 ? 19.903 -4.971 -0.878 1.00 32.08 218 GLY A C 1
ATOM 1674 O O . GLY A 1 218 ? 18.727 -4.641 -0.735 1.00 31.88 218 GLY A O 1
ATOM 1675 N N . ASP A 1 219 ? 20.404 -5.416 -2.025 1.00 31.53 219 ASP A N 1
ATOM 1676 C CA . ASP A 1 219 ? 19.625 -5.487 -3.252 1.00 30.63 219 ASP A CA 1
ATOM 1677 C C . ASP A 1 219 ? 18.888 -6.825 -3.297 1.00 28.82 219 ASP A C 1
ATOM 1678 O O . ASP A 1 219 ? 19.524 -7.885 -3.403 1.00 25.75 219 ASP A O 1
ATOM 1683 N N . LEU A 1 220 ? 17.557 -6.769 -3.205 1.00 26.19 220 LEU A N 1
ATOM 1684 C CA . LEU A 1 220 ? 16.727 -7.980 -3.206 1.00 25.90 220 LEU A CA 1
ATOM 1685 C C . LEU A 1 220 ? 16.959 -8.850 -4.439 1.00 24.41 220 LEU A C 1
ATOM 1686 O O . LEU A 1 220 ? 17.144 -10.064 -4.320 1.00 22.13 220 LEU A O 1
ATOM 1691 N N . ILE A 1 221 ? 16.934 -8.230 -5.617 1.00 23.43 221 ILE A N 1
ATOM 1692 C CA . ILE A 1 221 ? 17.096 -8.970 -6.866 1.00 24.19 221 ILE A CA 1
ATOM 1693 C C . ILE A 1 221 ? 18.446 -9.697 -6.908 1.00 25.03 221 ILE A C 1
ATOM 1694 O O . ILE A 1 221 ? 18.514 -10.867 -7.288 1.00 22.84 221 ILE A O 1
ATOM 1699 N N . GLU A 1 222 ? 19.505 -9.008 -6.486 1.00 25.4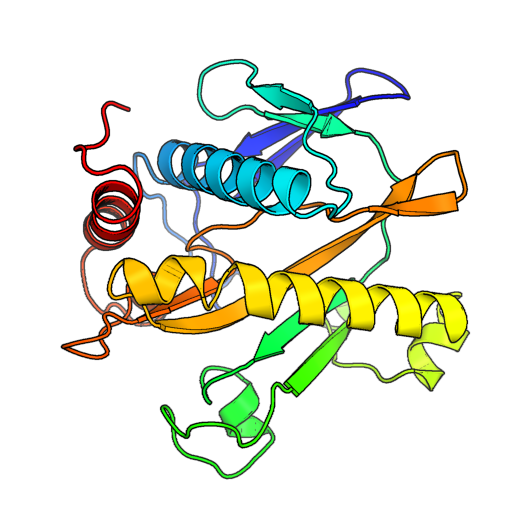5 222 GLU A N 1
ATOM 1700 C CA . GLU A 1 222 ? 20.837 -9.620 -6.435 1.00 26.91 222 GLU A CA 1
ATOM 1701 C C . GLU A 1 222 ? 20.885 -10.826 -5.490 1.00 25.58 222 GLU A C 1
ATOM 1702 O O . GLU A 1 222 ? 21.513 -11.836 -5.811 1.00 24.68 222 GLU A O 1
ATOM 1708 N N . ALA A 1 223 ? 20.210 -10.719 -4.345 1.00 24.05 223 ALA A N 1
ATOM 1709 C CA . ALA A 1 223 ? 20.133 -11.819 -3.381 1.00 24.89 223 ALA A CA 1
ATOM 1710 C C . ALA A 1 223 ? 19.391 -13.028 -3.966 1.00 24.59 223 ALA A C 1
ATOM 1711 O O . ALA A 1 223 ? 19.849 -14.163 -3.832 1.00 23.49 223 ALA A O 1
ATOM 1713 N N . TYR A 1 224 ? 18.265 -12.774 -4.637 1.00 24.60 224 TYR A N 1
ATOM 1714 C CA . TYR A 1 224 ? 17.455 -13.841 -5.238 1.00 24.14 224 TYR A CA 1
ATOM 1715 C C . TYR A 1 224 ? 18.169 -14.487 -6.428 1.00 25.42 224 TYR A C 1
ATOM 1716 O O . TYR A 1 224 ? 18.032 -15.693 -6.659 1.00 24.68 224 TYR A O 1
ATOM 1725 N N . LYS A 1 225 ? 18.924 -13.680 -7.178 1.00 26.38 225 LYS A N 1
ATOM 1726 C CA . LYS A 1 225 ? 19.756 -14.190 -8.274 1.00 27.85 225 LYS A CA 1
ATOM 1727 C C . LYS A 1 225 ? 20.829 -15.132 -7.743 1.00 28.27 225 LYS A C 1
ATOM 1728 O O . LYS A 1 225 ? 21.088 -16.181 -8.337 1.00 29.23 225 LYS A O 1
ATOM 1734 N N . GLU A 1 226 ? 21.443 -14.744 -6.626 1.00 28.97 226 GLU A N 1
ATOM 1735 C CA . GLU A 1 226 ? 22.527 -15.506 -6.010 1.00 30.20 226 GLU A CA 1
ATOM 1736 C C . GLU A 1 226 ? 22.033 -16.897 -5.619 1.00 29.13 226 GLU A C 1
ATOM 1737 O O . GLU A 1 226 ? 22.701 -17.894 -5.893 1.00 29.36 226 GLU A O 1
ATOM 1743 N N . ILE A 1 227 ? 20.856 -16.950 -4.994 1.00 28.29 227 ILE A N 1
ATOM 1744 C CA . ILE A 1 227 ? 20.181 -18.213 -4.686 1.00 27.87 227 ILE A CA 1
ATOM 1745 C C . ILE A 1 227 ? 19.981 -19.039 -5.952 1.00 27.20 227 ILE A C 1
ATOM 1746 O O . ILE A 1 227 ? 20.348 -20.216 -5.995 1.00 27.52 227 ILE A O 1
ATOM 1751 N N . TYR A 1 228 ? 19.416 -18.411 -6.983 1.00 26.22 228 TYR A N 1
ATOM 1752 C CA . TYR A 1 228 ? 19.149 -19.087 -8.243 1.00 27.69 228 TYR A CA 1
ATOM 1753 C C . TYR A 1 228 ? 20.435 -19.646 -8.858 1.00 27.66 228 TYR A C 1
ATOM 1754 O O . TYR A 1 228 ? 20.459 -20.787 -9.320 1.00 27.49 228 TYR A O 1
ATOM 1763 N N . GLU A 1 229 ? 21.490 -18.832 -8.859 1.00 29.58 229 GLU A N 1
ATOM 1764 C CA . GLU A 1 229 ? 22.782 -19.213 -9.436 1.00 31.76 229 GLU A CA 1
ATOM 1765 C C . GLU A 1 229 ? 23.426 -20.372 -8.690 1.00 32.15 229 GLU A C 1
ATOM 1766 O O . GLU A 1 229 ? 23.949 -21.298 -9.307 1.00 32.12 229 GLU A O 1
ATOM 1772 N N . ARG A 1 230 ? 23.383 -20.316 -7.362 1.00 33.43 230 ARG A N 1
ATOM 1773 C CA . ARG A 1 230 ? 23.929 -21.386 -6.528 1.00 34.46 230 ARG A CA 1
ATOM 1774 C C . ARG A 1 230 ? 23.206 -22.712 -6.721 1.00 34.90 230 ARG A C 1
ATOM 1775 O O . ARG A 1 230 ? 23.837 -23.773 -6.697 1.00 35.17 230 ARG A O 1
ATOM 1783 N N . ILE A 1 231 ? 21.890 -22.637 -6.912 1.00 34.60 231 ILE A N 1
ATOM 1784 C CA A ILE A 1 231 ? 21.071 -23.829 -7.098 0.60 34.63 231 ILE A CA 1
ATOM 1785 C CA B ILE A 1 231 ? 21.049 -23.820 -7.104 0.40 34.89 231 ILE A CA 1
ATOM 1786 C C . ILE A 1 231 ? 21.230 -24.405 -8.508 1.00 35.76 231 ILE A C 1
ATOM 1787 O O . ILE A 1 231 ? 21.459 -25.608 -8.669 1.00 35.48 231 ILE A O 1
ATOM 1796 N N . THR A 1 232 ? 21.128 -23.549 -9.523 1.00 35.61 232 THR A N 1
ATOM 1797 C CA . THR A 1 232 ? 21.175 -24.008 -10.915 1.00 37.44 232 THR A CA 1
ATOM 1798 C C . THR A 1 232 ? 22.585 -24.228 -11.459 1.00 38.74 232 THR A C 1
ATOM 1799 O O . THR A 1 232 ? 22.791 -25.075 -12.329 1.00 39.20 232 THR A O 1
ATOM 1803 N N . GLY A 1 233 ? 23.544 -23.457 -10.952 1.00 39.63 233 GLY A N 1
ATOM 1804 C CA . GLY A 1 233 ? 24.906 -23.459 -11.488 1.00 42.00 233 GLY A CA 1
ATOM 1805 C C . GLY A 1 233 ? 25.058 -22.535 -12.685 1.00 43.34 233 GLY A C 1
ATOM 1806 O O . GLY A 1 233 ? 26.082 -22.563 -13.369 1.00 44.10 233 GLY A O 1
ATOM 1807 N N . GLU A 1 234 ? 24.041 -21.713 -12.936 1.00 44.35 234 GLU A N 1
ATOM 1808 C CA . GLU A 1 234 ? 24.049 -20.792 -14.076 1.00 45.96 234 GLU A CA 1
ATOM 1809 C C . GLU A 1 234 ? 23.308 -19.482 -13.783 1.00 46.82 234 GLU A C 1
ATOM 1810 O O . GLU A 1 234 ? 22.415 -19.440 -12.933 1.00 45.74 234 GLU A O 1
ATOM 1814 N N . LYS A 1 235 ? 23.690 -18.419 -14.493 1.00 47.64 235 LYS A N 1
ATOM 1815 C CA . LYS A 1 235 ? 23.066 -17.103 -14.342 1.00 48.38 235 LYS A CA 1
ATOM 1816 C C . LYS A 1 235 ? 21.657 -17.084 -14.939 1.00 49.44 235 LYS A C 1
ATOM 1817 O O . LYS A 1 235 ? 21.418 -17.708 -15.975 1.00 49.62 235 LYS A O 1
ATOM 1818 N N . PRO A 1 236 ? 20.718 -16.372 -14.281 1.00 50.08 236 PRO A N 1
ATOM 1819 C CA . PRO A 1 236 ? 19.326 -16.291 -14.746 1.00 50.62 236 PRO A CA 1
ATOM 1820 C C . PRO A 1 236 ? 19.170 -15.543 -16.072 1.00 51.10 236 PRO A C 1
ATOM 1821 O O . PRO A 1 236 ? 19.829 -14.523 -16.294 1.00 50.84 236 PRO A O 1
ATOM 1825 N N . GLU A 1 237 ? 18.297 -16.062 -16.935 1.00 51.79 237 GLU A N 1
ATOM 1826 C CA . GLU A 1 237 ? 18.095 -15.524 -18.281 1.00 51.66 237 GLU A CA 1
ATOM 1827 C C . GLU A 1 237 ? 16.911 -14.564 -18.392 1.00 52.01 237 GLU A C 1
ATOM 1828 O O . GLU A 1 237 ? 16.910 -13.682 -19.255 1.00 52.62 237 GLU A O 1
ATOM 1829 N N . PHE A 1 238 ? 15.913 -14.748 -17.523 1.00 51.58 238 PHE A N 1
ATOM 1830 C CA . PHE A 1 238 ? 14.693 -13.919 -17.483 1.00 51.49 238 PHE A CA 1
ATOM 1831 C C . PHE A 1 238 ? 13.905 -13.935 -18.793 1.00 51.62 238 PHE A C 1
ATOM 1832 O O . PHE A 1 238 ? 13.451 -14.986 -19.244 1.00 51.74 238 PHE A O 1
#

Secondary structure (DSSP, 8-state):
-EEEEE-SSSEEEEEE-SEEEETTTTEEEE-TTHHHHHHHHHHHHHHHHHHTT--BSEEEE-STTEEEEE--EE-SEEEEEEEE--GGGGGTSS--TT-EEEEEEEEEEE--TTTTS-EE-HHHHHHTT--HHHHHHHHHHHHHHHHHHHHHHHTTTEEEEEEEE-EEE-TTS-EEE-S--STTTEEEEETTT--B-STHHHHTT-S-HHHHHHHHHHHHHSS----

Solvent-accessible surface area: 11248 Å² total; per-residue (Å²): 50,57,41,103,29,119,88,70,75,83,66,25,33,0,69,4,49,19,51,2,55,6,99,118,35,118,53,155,38,171,43,179,8,0,0,39,0,3,1,49,0,0,10,42,0,0,111,23,0,74,148,89,60,9,111,9,4,33,89,17,90,30,41,54,39,101,2,40,0,52,115,21,115,93,17,49,0,39,0,17,0,9,15,8,0,0,21,54,2,94,147,118,72,132,45,89,76,35,92,133,18,111,111,46,43,34,11,5,26,43,78,38,129,116,109,127,47,49,79,17,71,93,181,90,0,128,134,66,64,5,34,81,84,26,0,126,97,0,23,122,34,0,67,95,0,0,84,15,1,65,80,41,0,67,160,66,24,0,46,5,0,6,2,32,1,22,0,0,72,22,152,133,42,53,14,2,0,2,26,7,2,0,0,16,29,6,33,1,17,10,44,115,88,109,125,6,0,0,31,6,6,11,56,120,110,112,53,87,3,24,94,3,0,53,50,0,21,73,66,10,50,69,90,54,25,71,103

B-factor: mean 23.24, std 10.2, range [5.26, 62.24]

Organism: Pyrococcus horikoshii (strain ATCC 700860 / DSM 12428 / JCM 9974 / NBRC 100139 / OT-3) (NCBI:txid70601)

Sequence (227 aa):
AKKMIPIDDDKLIMEFKDDATTAFDGTKKARFKGKGWLNAQLSVIFFKLLEEHGIKTHFIGVAGGNRRLIVEKLDMYPLEVVVRNVVAGSLKKRLPLPEGYELPEPIVELYYKNDELHDPMINYYHAKVLGISLDEIKKIEEIALKVNEILKKDYLAKKGIIILVDFKLEFGKDKNGDIVLLADEISPDTCRFWDAKTKRSLDKDVFRFDKGDLIEAYKEIYERIITGEKPEF

Foldseek 3Di:
DWDWADDDQWKTKIFFAQWDADDLRPDIDGDPCPLVLQQVVQVVLVVLVVVVVAFAQFDAADPDSITIGTDFAWAQKKKKKFQFDDDPVCVVDVDDGGHGDPAIDIWIWGNDSVVPGHTDDQVVSVVVVQHPVNVVLVVVSVRVSCVSVQVLVVVLQKGFGMFIWIWGADPVRDIHTYDGGALAGTWIAGNVPRDTLGCVCVVPVVDRNVVSSQVSVCSNPVDGDDD

Radius of gyration: 16.96 Å; Cα contacts (8 Å, |Δi|>4): 450; chains: 1; bounding box: 43×37×45 Å

InterPro domains:
  IPR001636 Phosphoribosylaminoimidazole-succinocarboxamide synthase [TIGR00081] (2-230)
  IPR018236 SAICAR synthetase, conserved site [PS01057] (85-99)
  IPR018236 SAICAR synthetase, conserved site [PS01058] (171-179)
  IPR028923 SAICAR synthetase/ADE2, N-terminal [MF_00137] (4-233)
  IPR028923 SAICAR synthetase/ADE2, N-terminal [PF01259] (7-230)
  IPR033934 Bacterial and archaeal 5-aminoimidazole-4-(N-succinylcarboxamide) ribonucleotide synthase [cd01415] (7-233)